Protein AF-A0A813S242-F1 (afdb_monomer)

Solvent-accessible surface area (backbone atoms only — not comparable to full-atom values): 14675 Å² total; per-residue (Å²): 127,84,85,83,74,56,63,38,59,46,86,52,100,40,60,63,57,11,43,35,70,11,44,51,53,29,53,48,30,49,72,45,47,56,56,47,32,77,78,38,64,66,59,71,77,50,101,61,80,77,61,70,43,46,73,61,93,70,70,65,96,48,34,42,47,62,38,54,75,50,47,35,53,74,43,84,43,76,47,70,39,63,68,49,42,52,64,65,22,48,60,78,50,73,49,65,64,78,81,72,83,72,46,69,68,54,55,50,48,50,52,50,51,48,52,51,50,49,53,52,48,49,53,51,43,60,64,44,44,76,67,43,76,80,63,77,90,85,85,91,81,90,85,78,84,72,60,61,68,67,47,58,79,72,69,60,82,89,36,70,47,57,47,47,70,46,92,67,57,51,33,63,67,28,48,45,79,56,64,40,60,38,67,66,74,75,38,66,68,43,34,69,70,50,28,46,52,52,57,58,73,78,80,70,81,84,68,87,76,79,87,52,86,61,66,72,51,42,26,48,39,37,49,49,50,29,50,51,41,53,51,22,52,50,50,51,50,54,49,49,55,50,51,31,70,77,37,87

Sequence (248 aa):
MPNVTVDGFFSACTPLDGLLVSTLDCLYSKTCLKNFADYFPDLNQTNSTWSDGLSASFQKRIAVKDLLSELFVEEWLPKINYSQYFTSCAPKRCTFTEINHMNLLYTAALLLALYGGLTILLRLITSFSVSVFFKVKHHSTNNNLNRAYKQLQKSYTDSLECSCSNIAIPFQKFVTWSPRLHQLCSSDFITENWISLLSLTQLTVLYGLRITEWDGFKGTHFRFLSTLCQLANKTVTDAIQRFVKYNC

Foldseek 3Di:
DPPDDQQQFADDPALVVRQQQGQPLLLQDLVSVVVVCVVQVLVVVDPDPSSVGDHCPPPDSDGVNRCLVVLQFPDKDKAFAVVLVCVQQVFPDKDFPPPPPPDVVVVVVVVVVVVVVVVVVVVVCVVCVVVPVVDDDDDDDDDDPVVVVVCVVVPGPPGIDTRGPDPFDQLLRTIDIDTDGHVLQVGPLLDPVNLVSQVPPPDPVPPDDDDDPCNSNTSVSSPVVNVSNVVSVVVVVVVRVVNSGPGD

Organism: NCBI:txid433720

Secondary structure (DSSP, 8-state):
----PPTT----SSHHHHHHH---GGGG-HHHHHHHHHH-GGGGGS--GGGG-S-GGG-----HHHHHHTTTEEE--EEE-HHHHHHHH-EEEEEE-------HHHHHHHHHHHHHHHHHHHHHHHHHHHHHTTS---------THHHHHHHHHH-SSSEEEEES-S---GGGTEEE--EE-GGGGSGGGSHHHHHHHH----GGGS-----GGGGTTTHHHHHHHHHHHHHHHHHHHHHHHHHHH--

Mean predicted aligned error: 16.33 Å

Structure (mmCIF, N/CA/C/O backbone):
data_AF-A0A813S242-F1
#
_entry.id   AF-A0A813S242-F1
#
loop_
_atom_site.group_PDB
_atom_site.id
_atom_site.type_symbol
_atom_site.label_atom_id
_atom_site.label_alt_id
_atom_site.label_comp_id
_atom_site.label_asym_id
_atom_site.label_entity_id
_atom_site.label_seq_id
_atom_site.pdbx_PDB_ins_code
_atom_site.Cartn_x
_atom_site.Cartn_y
_atom_site.Cartn_z
_atom_site.occupancy
_atom_site.B_iso_or_equiv
_atom_site.auth_seq_id
_atom_site.auth_comp_id
_atom_site.auth_asym_id
_atom_site.auth_atom_id
_atom_site.pdbx_PDB_model_num
ATOM 1 N N . MET A 1 1 ? 22.321 -10.797 -33.247 1.00 34.16 1 MET A N 1
ATOM 2 C CA . MET A 1 1 ? 22.629 -9.958 -32.068 1.00 34.16 1 MET A CA 1
ATOM 3 C C . MET A 1 1 ? 22.154 -10.738 -30.858 1.00 34.16 1 MET A C 1
ATOM 5 O O . MET A 1 1 ? 21.101 -11.354 -30.995 1.00 34.16 1 MET A O 1
ATOM 9 N N . PRO A 1 2 ? 22.938 -10.841 -29.771 1.00 37.47 2 PRO A N 1
ATOM 10 C CA . PRO A 1 2 ? 22.526 -11.636 -28.620 1.00 37.47 2 PRO A CA 1
ATOM 11 C C . PRO A 1 2 ? 21.184 -11.100 -28.122 1.00 37.47 2 PRO A C 1
ATOM 13 O O . PRO A 1 2 ? 20.973 -9.890 -28.109 1.00 37.47 2 PRO A O 1
ATOM 16 N N . ASN A 1 3 ? 20.263 -12.009 -27.813 1.00 46.00 3 ASN A N 1
ATOM 17 C CA . ASN A 1 3 ? 18.977 -11.667 -27.230 1.00 46.00 3 ASN A CA 1
ATOM 18 C C . ASN A 1 3 ? 19.262 -11.110 -25.834 1.00 46.00 3 ASN A C 1
ATOM 20 O O . ASN A 1 3 ? 19.625 -11.856 -24.927 1.00 46.00 3 ASN A O 1
ATOM 24 N N . VAL A 1 4 ? 19.245 -9.790 -25.709 1.00 56.56 4 VAL A N 1
ATOM 25 C CA . VAL A 1 4 ? 19.568 -9.110 -24.464 1.00 56.56 4 VAL A CA 1
ATOM 26 C C . VAL A 1 4 ? 18.340 -9.187 -23.566 1.00 56.56 4 VAL A C 1
ATOM 28 O O . VAL A 1 4 ? 17.351 -8.493 -23.787 1.00 56.56 4 VAL A O 1
ATOM 31 N N . THR A 1 5 ? 18.396 -10.056 -22.562 1.00 65.56 5 THR A N 1
ATOM 32 C CA . THR A 1 5 ? 17.337 -10.220 -21.565 1.00 65.56 5 THR A CA 1
ATOM 33 C C . THR A 1 5 ? 17.752 -9.532 -20.271 1.00 65.56 5 THR A C 1
ATOM 35 O O . THR A 1 5 ? 18.782 -9.874 -19.692 1.00 65.56 5 THR A O 1
ATOM 38 N N . VAL A 1 6 ? 16.954 -8.570 -19.807 1.00 76.56 6 VAL A N 1
ATOM 39 C CA . VAL A 1 6 ? 17.085 -8.024 -18.451 1.00 76.56 6 VAL A CA 1
ATOM 40 C C . VAL A 1 6 ? 16.270 -8.904 -17.519 1.00 76.56 6 VAL A C 1
ATOM 42 O O . VAL A 1 6 ? 15.073 -9.088 -17.738 1.00 76.56 6 VAL A O 1
ATOM 45 N N . ASP A 1 7 ? 16.908 -9.440 -16.482 1.00 77.69 7 ASP A N 1
ATOM 46 C CA . ASP A 1 7 ? 16.250 -10.350 -15.548 1.00 77.69 7 ASP A CA 1
ATOM 47 C C . ASP A 1 7 ? 14.970 -9.739 -14.960 1.00 77.69 7 ASP A C 1
ATOM 49 O O . ASP A 1 7 ? 14.950 -8.629 -14.420 1.00 77.69 7 ASP A O 1
ATOM 53 N N . GLY A 1 8 ? 13.882 -10.495 -15.076 1.00 80.56 8 GLY A N 1
ATOM 54 C CA . GLY A 1 8 ? 12.565 -10.109 -14.583 1.00 80.56 8 GLY A CA 1
ATOM 55 C C . GLY A 1 8 ? 11.783 -9.142 -15.475 1.00 80.56 8 GLY A C 1
ATOM 56 O O . GLY A 1 8 ? 10.667 -8.778 -15.109 1.00 80.56 8 GLY A O 1
ATOM 57 N N . PHE A 1 9 ? 12.305 -8.757 -16.641 1.00 84.44 9 PHE A N 1
ATOM 58 C CA . PHE A 1 9 ? 11.566 -8.012 -17.663 1.00 84.44 9 PHE A CA 1
ATOM 59 C C . PHE A 1 9 ? 11.266 -8.910 -18.862 1.00 84.44 9 PHE A C 1
ATOM 61 O O . PHE A 1 9 ? 12.155 -9.552 -19.419 1.00 84.44 9 PHE A O 1
ATOM 68 N N . PHE A 1 10 ? 10.005 -8.932 -19.278 1.00 84.38 10 PHE A N 1
ATOM 69 C CA . PHE A 1 10 ? 9.522 -9.780 -20.361 1.00 84.38 10 PHE A CA 1
ATOM 70 C C . PHE A 1 10 ? 8.777 -8.932 -21.392 1.00 84.38 10 PHE A C 1
ATOM 72 O O . PHE A 1 10 ? 7.992 -8.052 -21.040 1.00 84.38 10 PHE A O 1
ATOM 79 N N . SER A 1 11 ? 9.014 -9.206 -22.673 1.00 76.44 11 SER A N 1
ATOM 80 C CA . SER A 1 11 ? 8.262 -8.619 -23.780 1.00 76.44 11 SER A CA 1
ATOM 81 C C . SER A 1 11 ? 7.092 -9.523 -24.174 1.00 76.44 11 SER A C 1
ATOM 83 O O . SER A 1 11 ? 7.167 -10.749 -24.088 1.00 76.44 11 SER A O 1
ATOM 85 N N . ALA A 1 12 ? 5.996 -8.911 -24.612 1.00 80.50 12 ALA A N 1
ATOM 86 C CA . ALA A 1 12 ? 4.831 -9.605 -25.149 1.00 80.50 12 ALA A CA 1
ATOM 87 C C . ALA A 1 12 ? 4.248 -8.815 -26.329 1.00 80.50 12 ALA A C 1
ATOM 89 O O . ALA A 1 12 ? 4.771 -7.766 -26.706 1.00 80.50 12 ALA A O 1
ATOM 90 N N . CYS A 1 13 ? 3.148 -9.307 -26.906 1.00 81.69 13 CYS A N 1
ATOM 91 C CA . CYS A 1 13 ? 2.465 -8.645 -28.020 1.00 81.69 13 CYS A CA 1
ATOM 92 C C . CYS A 1 13 ? 1.964 -7.236 -27.666 1.00 81.69 13 CYS A C 1
ATOM 94 O O . CYS A 1 13 ? 1.883 -6.387 -28.551 1.00 81.69 13 CYS A O 1
ATOM 96 N N . THR A 1 14 ? 1.648 -6.977 -26.391 1.00 81.94 14 THR A N 1
ATOM 97 C CA . THR A 1 14 ? 1.324 -5.636 -25.894 1.00 81.94 14 THR A CA 1
ATOM 98 C C . THR A 1 14 ? 2.233 -5.245 -24.722 1.00 81.94 14 THR A C 1
ATOM 100 O O . THR A 1 14 ? 2.660 -6.120 -23.961 1.00 81.94 14 THR A O 1
ATOM 103 N N . PRO A 1 15 ? 2.512 -3.940 -24.521 1.00 76.88 15 PRO A N 1
ATOM 104 C CA . PRO A 1 15 ? 3.286 -3.479 -23.366 1.00 76.88 15 PRO A CA 1
ATOM 105 C C . PRO A 1 15 ? 2.621 -3.811 -22.024 1.00 76.88 15 PRO A C 1
ATOM 107 O O . PRO A 1 15 ? 3.299 -4.034 -21.025 1.00 76.88 15 PRO A O 1
ATOM 110 N N . LEU A 1 16 ? 1.285 -3.858 -21.990 1.00 85.50 16 LEU A N 1
ATOM 111 C CA . LEU A 1 16 ? 0.552 -4.249 -20.791 1.00 85.50 16 LEU A CA 1
ATOM 112 C C . LEU A 1 16 ? 0.758 -5.735 -20.487 1.00 85.50 16 LEU A C 1
ATOM 114 O O . LEU A 1 16 ? 1.086 -6.072 -19.355 1.00 85.50 16 LEU A O 1
ATOM 118 N N . ASP A 1 17 ? 0.626 -6.613 -21.484 1.00 86.31 17 ASP A N 1
ATOM 119 C CA . ASP A 1 17 ? 0.839 -8.051 -21.289 1.00 86.31 17 ASP A CA 1
ATOM 120 C C . ASP A 1 17 ? 2.275 -8.336 -20.844 1.00 86.31 17 ASP A C 1
ATOM 122 O O . ASP A 1 17 ? 2.480 -9.095 -19.900 1.00 86.31 17 ASP A O 1
ATOM 126 N N . GLY A 1 18 ? 3.256 -7.667 -21.464 1.00 86.62 18 GLY A N 1
ATOM 127 C CA . GLY A 1 18 ? 4.672 -7.771 -21.106 1.00 86.62 18 GLY A CA 1
ATOM 128 C C . GLY A 1 18 ? 4.929 -7.317 -19.671 1.00 86.62 18 GLY A C 1
ATOM 129 O O . GLY A 1 18 ? 5.599 -8.011 -18.904 1.00 86.62 18 GLY A O 1
ATOM 130 N N . LEU A 1 19 ? 4.317 -6.201 -19.261 1.00 89.19 19 LEU A N 1
ATOM 131 C CA . LEU A 1 19 ? 4.379 -5.728 -17.881 1.00 89.19 19 LEU A CA 1
ATOM 132 C C . LEU A 1 19 ? 3.766 -6.740 -16.908 1.00 89.19 19 LEU A C 1
ATOM 134 O O . LEU A 1 19 ? 4.391 -7.054 -15.902 1.00 89.19 19 LEU A O 1
ATOM 138 N N . LEU A 1 20 ? 2.572 -7.263 -17.194 1.00 90.75 20 LEU A N 1
ATOM 139 C CA . LEU A 1 20 ? 1.839 -8.153 -16.288 1.00 90.75 20 LEU A CA 1
ATOM 140 C C . LEU A 1 20 ? 2.566 -9.479 -16.037 1.00 90.75 20 LEU A C 1
ATOM 142 O O . LEU A 1 20 ? 2.509 -9.998 -14.918 1.00 90.75 20 LEU A O 1
ATOM 146 N N . VAL A 1 21 ? 3.261 -10.021 -17.043 1.00 90.06 21 VAL A N 1
ATOM 147 C CA . VAL A 1 21 ? 4.087 -11.228 -16.874 1.00 90.06 21 VAL A CA 1
ATOM 148 C C . VAL A 1 21 ? 5.461 -10.939 -16.260 1.00 90.06 21 VAL A C 1
ATOM 150 O O . VAL A 1 21 ? 6.134 -11.874 -15.829 1.00 90.06 21 VAL A O 1
ATOM 153 N N . SER A 1 22 ? 5.873 -9.670 -16.189 1.00 89.88 22 SER A N 1
ATOM 154 C CA . SER A 1 22 ? 7.164 -9.279 -15.627 1.00 89.88 22 SER A CA 1
ATOM 155 C C . SER A 1 22 ? 7.200 -9.375 -14.107 1.00 89.88 22 SER A C 1
ATOM 157 O O . SER A 1 22 ? 6.214 -9.094 -13.433 1.00 89.88 22 SER A O 1
ATOM 159 N N . THR A 1 23 ? 8.351 -9.763 -13.559 1.00 89.06 23 THR A N 1
ATOM 160 C CA . THR A 1 23 ? 8.618 -9.806 -12.108 1.00 89.06 23 THR A CA 1
ATOM 161 C C . THR A 1 23 ? 9.381 -8.576 -11.620 1.00 89.06 23 THR A C 1
ATOM 163 O O . THR A 1 23 ? 9.373 -8.277 -10.432 1.00 89.06 23 THR A O 1
ATOM 166 N N . LEU A 1 24 ? 10.017 -7.835 -12.536 1.00 88.62 24 LEU A N 1
ATOM 167 C CA . LEU A 1 24 ? 10.807 -6.628 -12.277 1.00 88.62 24 LEU A CA 1
ATOM 168 C C . LEU A 1 24 ? 11.966 -6.845 -11.284 1.00 88.62 24 LEU A C 1
ATOM 170 O O . LEU A 1 24 ? 12.411 -5.904 -10.627 1.00 88.62 24 LEU A O 1
ATOM 174 N N . ASP A 1 25 ? 12.488 -8.075 -11.205 1.00 86.25 25 ASP A N 1
ATOM 175 C CA . ASP A 1 25 ? 13.540 -8.478 -10.259 1.00 86.25 25 ASP A CA 1
ATOM 176 C C . ASP A 1 25 ? 14.789 -7.581 -10.326 1.00 86.25 25 ASP A C 1
ATOM 178 O O . ASP A 1 25 ? 15.408 -7.292 -9.298 1.00 86.25 25 ASP A O 1
ATOM 182 N N . CYS A 1 26 ? 15.142 -7.086 -11.518 1.00 84.31 26 CYS A N 1
ATOM 183 C CA . CYS A 1 26 ? 16.267 -6.170 -11.701 1.00 84.31 26 CYS A CA 1
ATOM 184 C C . CYS A 1 26 ? 16.167 -4.910 -10.827 1.00 84.31 26 CYS A C 1
ATOM 186 O O . CYS A 1 26 ? 17.192 -4.438 -10.348 1.00 84.31 26 CYS A O 1
ATOM 188 N N . LEU A 1 27 ? 14.956 -4.392 -10.567 1.00 86.19 27 LEU A N 1
ATOM 189 C CA . LEU A 1 27 ? 14.747 -3.165 -9.783 1.00 86.19 27 LEU A CA 1
ATOM 190 C C . LEU A 1 27 ? 15.192 -3.308 -8.319 1.00 86.19 27 LEU A C 1
ATOM 192 O O . LEU A 1 27 ? 15.417 -2.306 -7.646 1.00 86.19 27 LEU A O 1
ATOM 196 N N . TYR A 1 28 ? 15.360 -4.540 -7.836 1.00 85.81 28 TYR A N 1
ATOM 197 C CA . TYR A 1 28 ? 15.834 -4.874 -6.488 1.00 85.81 28 TYR A CA 1
ATOM 198 C C . TYR A 1 28 ? 17.340 -5.157 -6.433 1.00 85.81 28 TYR A C 1
ATOM 200 O O . TYR A 1 28 ? 17.903 -5.359 -5.358 1.00 85.81 28 TYR A O 1
ATOM 208 N N . SER A 1 29 ? 18.014 -5.206 -7.585 1.00 85.00 29 SER A N 1
ATOM 209 C CA . SER A 1 29 ? 19.422 -5.578 -7.695 1.00 85.00 29 SER A CA 1
ATOM 210 C C . SER A 1 29 ? 20.247 -4.403 -8.195 1.00 85.00 29 SER A C 1
ATOM 212 O O . SER A 1 29 ? 20.187 -4.041 -9.368 1.00 85.00 29 SER A O 1
ATOM 214 N N . LYS A 1 30 ? 21.109 -3.854 -7.329 1.00 80.25 30 LYS A N 1
ATOM 215 C CA . LYS A 1 30 ? 22.050 -2.786 -7.715 1.00 80.25 30 LYS A CA 1
ATOM 216 C C . LYS A 1 30 ? 22.946 -3.201 -8.885 1.00 80.25 30 LYS A C 1
ATOM 218 O O . LYS A 1 30 ? 23.259 -2.383 -9.741 1.00 80.25 30 LYS A O 1
ATOM 223 N N . THR A 1 31 ? 23.358 -4.469 -8.937 1.00 80.50 31 THR A N 1
ATOM 224 C CA . THR A 1 31 ? 24.177 -5.001 -10.037 1.00 80.50 31 THR A CA 1
ATOM 225 C C . THR A 1 31 ? 23.389 -5.031 -11.342 1.00 80.50 31 THR A C 1
ATOM 227 O O . THR A 1 31 ? 23.911 -4.628 -12.375 1.00 80.50 31 THR A O 1
ATOM 230 N N . CYS A 1 32 ? 22.121 -5.447 -11.294 1.00 82.81 32 CYS A N 1
ATOM 231 C CA . CYS A 1 32 ? 21.277 -5.451 -12.482 1.00 82.81 32 CYS A CA 1
ATOM 232 C C . CYS A 1 32 ? 20.936 -4.026 -12.944 1.00 82.81 32 CYS A C 1
ATOM 234 O O . CYS A 1 32 ? 21.041 -3.741 -14.130 1.00 82.81 32 CYS A O 1
ATOM 236 N N . LEU A 1 33 ? 20.627 -3.107 -12.020 1.00 79.00 33 LEU A N 1
ATOM 237 C CA . LEU A 1 33 ? 20.379 -1.693 -12.328 1.00 79.00 33 LEU A CA 1
ATOM 238 C C . LEU A 1 33 ? 21.590 -0.989 -12.950 1.00 79.00 33 LEU A C 1
ATOM 240 O O . LEU A 1 33 ? 21.413 -0.126 -13.802 1.00 79.00 33 LEU A O 1
ATOM 244 N N . LYS A 1 34 ? 22.818 -1.365 -12.575 1.00 76.81 34 LYS A N 1
ATOM 245 C CA . LYS A 1 34 ? 24.027 -0.868 -13.251 1.00 76.81 34 LYS A CA 1
ATOM 246 C C . LYS A 1 34 ? 24.074 -1.316 -14.709 1.00 76.81 34 LYS A C 1
ATOM 248 O O . LYS A 1 34 ? 24.260 -0.481 -15.583 1.00 76.81 34 LYS A O 1
ATOM 253 N N . ASN A 1 35 ? 23.807 -2.596 -14.964 1.00 73.25 35 ASN A N 1
ATOM 254 C CA . ASN A 1 35 ? 23.724 -3.127 -16.327 1.00 73.25 35 ASN A CA 1
ATOM 255 C C . ASN A 1 35 ? 22.512 -2.555 -17.088 1.00 73.25 35 ASN A C 1
ATOM 257 O O . ASN A 1 35 ? 22.513 -2.507 -18.310 1.00 73.25 35 ASN A O 1
ATOM 261 N N . PHE A 1 36 ? 21.477 -2.089 -16.381 1.00 72.75 36 PHE A N 1
ATOM 262 C CA . PHE A 1 36 ? 20.318 -1.423 -16.976 1.00 72.75 36 PHE A CA 1
ATOM 263 C C . PHE A 1 36 ? 20.719 -0.148 -17.730 1.00 72.75 36 PHE A C 1
ATOM 265 O O . PHE A 1 36 ? 20.170 0.135 -18.792 1.00 72.75 36 PHE A O 1
ATOM 272 N N . ALA A 1 37 ? 21.720 0.582 -17.228 1.00 65.00 37 ALA A N 1
ATOM 273 C CA . ALA A 1 37 ? 22.255 1.773 -17.883 1.00 65.00 37 ALA A CA 1
ATOM 274 C C . ALA A 1 37 ? 23.032 1.459 -19.176 1.00 65.00 37 ALA A C 1
ATOM 276 O O . ALA A 1 37 ? 23.068 2.296 -20.077 1.00 65.00 37 ALA A O 1
ATOM 277 N N . ASP A 1 38 ? 23.574 0.244 -19.327 1.00 68.06 38 ASP A N 1
ATOM 278 C CA . ASP A 1 38 ? 24.188 -0.199 -20.589 1.00 68.06 38 ASP A CA 1
ATOM 279 C C . ASP A 1 38 ? 23.143 -0.336 -21.709 1.00 68.06 38 ASP A C 1
ATOM 281 O O . ASP A 1 38 ? 23.462 -0.199 -22.891 1.00 68.06 38 ASP A O 1
ATOM 285 N N . TYR A 1 39 ? 21.877 -0.565 -21.346 1.00 67.69 39 TYR A N 1
ATOM 286 C CA . TYR A 1 39 ? 20.761 -0.649 -22.291 1.00 67.69 39 TYR A CA 1
ATOM 287 C C . TYR A 1 39 ? 20.055 0.695 -22.526 1.00 67.69 39 TYR A C 1
ATOM 289 O O . TYR A 1 39 ? 19.383 0.875 -23.545 1.00 67.69 39 TYR A O 1
ATOM 297 N N . PHE A 1 40 ? 20.226 1.644 -21.604 1.00 69.19 40 PHE A N 1
ATOM 298 C CA . PHE A 1 40 ? 19.677 2.997 -21.656 1.00 69.19 40 PHE A CA 1
ATOM 299 C C . PHE A 1 40 ? 20.791 4.018 -21.382 1.00 69.19 40 PHE A C 1
ATOM 301 O O . PHE A 1 40 ? 20.906 4.516 -20.260 1.00 69.19 40 PHE A O 1
ATOM 308 N N . PRO A 1 41 ? 21.617 4.349 -22.391 1.00 62.91 41 PRO A N 1
ATOM 309 C CA . PRO A 1 41 ? 22.801 5.191 -22.208 1.00 62.91 41 PRO A CA 1
ATOM 310 C C . PRO A 1 41 ? 22.470 6.602 -21.698 1.00 62.91 41 PRO A C 1
ATOM 312 O O . PRO A 1 41 ? 23.314 7.241 -21.073 1.00 62.91 41 PRO A O 1
ATOM 315 N N . ASP A 1 42 ? 21.235 7.070 -21.893 1.00 65.19 42 ASP A N 1
ATOM 316 C CA . ASP A 1 42 ? 20.747 8.352 -21.376 1.00 65.19 42 ASP A CA 1
ATOM 317 C C . ASP A 1 42 ? 20.673 8.392 -19.836 1.00 65.19 42 ASP A C 1
ATOM 319 O O . ASP A 1 42 ? 20.759 9.469 -19.248 1.00 65.19 42 ASP A O 1
ATOM 323 N N . LEU A 1 43 ? 20.624 7.232 -19.165 1.00 65.38 43 LEU A N 1
ATOM 324 C CA . LEU A 1 43 ? 20.703 7.128 -17.700 1.00 65.38 43 LEU A CA 1
ATOM 325 C C . LEU A 1 43 ? 22.112 7.413 -17.151 1.00 65.38 43 LEU A C 1
ATOM 327 O O . LEU A 1 43 ? 22.251 7.716 -15.968 1.00 65.38 43 LEU A O 1
ATOM 331 N N . ASN A 1 44 ? 23.155 7.343 -17.987 1.00 60.03 44 ASN A N 1
ATOM 332 C CA . ASN A 1 44 ? 24.537 7.626 -17.578 1.00 60.03 44 ASN A CA 1
ATOM 333 C C . ASN A 1 44 ? 24.855 9.129 -17.526 1.00 60.03 44 ASN A C 1
ATOM 335 O O . ASN A 1 44 ? 25.870 9.517 -16.952 1.00 60.03 44 ASN A O 1
ATOM 339 N N . GLN A 1 45 ? 24.017 9.982 -18.126 1.00 56.75 45 GLN A N 1
ATOM 340 C CA . GLN A 1 45 ? 24.234 11.436 -18.148 1.00 56.75 45 GLN A CA 1
ATOM 341 C C . GLN A 1 45 ? 23.757 12.136 -16.869 1.00 56.75 45 GLN A C 1
ATOM 343 O O . GLN A 1 45 ? 24.066 13.306 -16.639 1.00 56.75 45 GLN A O 1
ATOM 348 N N . THR A 1 46 ? 23.023 11.434 -16.012 1.00 54.34 46 THR A N 1
ATOM 349 C CA . THR A 1 46 ? 22.474 11.983 -14.778 1.00 54.34 46 THR A CA 1
ATOM 350 C C . THR A 1 46 ? 23.283 11.478 -13.585 1.00 54.34 46 THR A C 1
ATOM 352 O O . THR A 1 46 ? 23.356 10.281 -13.328 1.00 54.34 46 THR A O 1
ATOM 355 N N . ASN A 1 47 ? 23.895 12.399 -12.831 1.00 51.44 47 ASN A N 1
ATOM 356 C CA . ASN A 1 47 ? 24.584 12.135 -11.556 1.00 51.44 47 ASN A CA 1
ATOM 357 C C . ASN A 1 47 ? 23.579 11.776 -10.445 1.00 51.44 47 ASN A C 1
ATOM 359 O O . ASN A 1 47 ? 23.441 12.484 -9.449 1.00 51.44 47 ASN A O 1
ATOM 363 N N . SER A 1 48 ? 22.799 10.728 -10.654 1.00 54.56 48 SER A N 1
ATOM 364 C CA . SER A 1 48 ? 21.557 10.492 -9.937 1.00 54.56 48 SER A CA 1
ATOM 365 C C . SER A 1 48 ? 21.584 9.238 -9.075 1.00 54.56 48 SER A C 1
ATOM 367 O O . SER A 1 48 ? 21.971 8.152 -9.504 1.00 54.56 48 SER A O 1
ATOM 369 N N . THR A 1 49 ? 21.077 9.394 -7.859 1.00 55.94 49 THR A N 1
ATOM 370 C CA . THR A 1 49 ? 20.991 8.415 -6.767 1.00 55.94 49 THR A CA 1
ATOM 371 C C . THR A 1 49 ? 19.976 7.278 -6.966 1.00 55.94 49 THR A C 1
ATOM 373 O O . THR A 1 49 ? 19.848 6.433 -6.088 1.00 55.94 49 THR A O 1
ATOM 376 N N . TRP A 1 50 ? 19.293 7.169 -8.113 1.00 62.41 50 TRP A N 1
ATOM 377 C CA . TRP A 1 50 ? 18.274 6.122 -8.363 1.00 62.41 50 TRP A CA 1
ATOM 378 C C . TRP A 1 50 ? 18.849 4.691 -8.430 1.00 62.41 50 TRP A C 1
ATOM 380 O O . TRP A 1 50 ? 18.114 3.707 -8.485 1.00 62.41 50 TRP A O 1
ATOM 390 N N . SER A 1 51 ? 20.180 4.569 -8.421 1.00 55.62 51 SER A N 1
ATOM 391 C CA . SER A 1 51 ? 20.924 3.305 -8.429 1.00 55.62 51 SER A CA 1
ATOM 392 C C . SER A 1 51 ? 20.894 2.546 -7.097 1.00 55.62 51 SER A C 1
ATOM 394 O O . SER A 1 51 ? 21.432 1.437 -7.014 1.00 55.62 51 SER A O 1
ATOM 396 N N . ASP A 1 52 ? 20.250 3.093 -6.062 1.00 67.75 52 ASP A N 1
ATOM 397 C CA . ASP A 1 52 ? 20.096 2.388 -4.790 1.00 67.75 52 ASP A CA 1
ATOM 398 C C . ASP A 1 52 ? 19.104 1.219 -4.845 1.00 67.75 52 ASP A C 1
ATOM 400 O O . ASP A 1 52 ? 19.160 0.349 -3.972 1.00 67.75 52 ASP A O 1
ATOM 404 N N . GLY A 1 53 ? 18.308 1.123 -5.916 1.00 70.94 53 GLY A N 1
ATOM 405 C CA . GLY A 1 53 ? 17.344 0.048 -6.117 1.00 70.94 53 GLY A CA 1
ATOM 406 C C . GLY A 1 53 ? 16.277 -0.010 -5.027 1.00 70.94 53 GLY A C 1
ATOM 407 O O . GLY A 1 53 ? 16.259 0.762 -4.071 1.00 70.94 53 GLY A O 1
ATOM 408 N N . LEU A 1 54 ? 15.334 -0.928 -5.191 1.00 79.88 54 LEU A N 1
ATOM 409 C CA . LEU A 1 54 ? 14.324 -1.208 -4.179 1.00 79.88 54 LEU A CA 1
ATOM 410 C C . LEU A 1 54 ? 14.930 -2.023 -3.032 1.00 79.88 54 LEU A C 1
ATOM 412 O O . LEU A 1 54 ? 15.878 -2.788 -3.221 1.00 79.88 54 LEU A O 1
ATOM 416 N N . SER A 1 55 ? 14.353 -1.902 -1.834 1.00 77.38 55 SER A N 1
ATOM 417 C CA . SER A 1 55 ? 14.804 -2.678 -0.681 1.00 77.38 55 SER A CA 1
ATOM 418 C C . SER A 1 55 ? 14.563 -4.170 -0.911 1.00 77.38 55 SER A C 1
ATOM 420 O O . SER A 1 55 ? 13.430 -4.608 -1.125 1.00 77.38 55 SER A O 1
ATOM 422 N N . ALA A 1 56 ? 15.612 -4.981 -0.772 1.00 66.12 56 ALA A N 1
ATOM 423 C CA . ALA A 1 56 ? 15.511 -6.437 -0.863 1.00 66.12 56 ALA A CA 1
ATOM 424 C C . ALA A 1 56 ? 14.696 -7.070 0.288 1.00 66.12 56 ALA A C 1
ATOM 426 O O . ALA A 1 56 ? 14.329 -8.240 0.210 1.00 66.12 56 ALA A O 1
ATOM 427 N N . SER A 1 57 ? 14.366 -6.314 1.348 1.00 62.16 57 SER A N 1
ATOM 428 C CA . SER A 1 57 ? 13.605 -6.822 2.504 1.00 62.16 57 SER A CA 1
ATOM 429 C C . SER A 1 57 ? 12.197 -7.326 2.154 1.00 62.16 57 SER A C 1
ATOM 431 O O . SER A 1 57 ? 11.621 -8.076 2.934 1.00 62.16 57 SER A O 1
ATOM 433 N N . PHE A 1 58 ? 11.664 -6.948 0.986 1.00 58.12 58 PHE A N 1
ATOM 434 C CA . PHE A 1 58 ? 10.373 -7.403 0.451 1.00 58.12 58 PHE A CA 1
ATOM 435 C C . PHE A 1 58 ? 10.512 -8.172 -0.873 1.00 58.12 58 PHE A C 1
ATOM 437 O O . PHE A 1 58 ? 9.563 -8.263 -1.648 1.00 58.12 58 PHE A O 1
ATOM 444 N N . GLN A 1 59 ? 11.689 -8.734 -1.162 1.00 59.03 59 GLN A N 1
ATOM 445 C CA . GLN A 1 59 ? 11.945 -9.459 -2.405 1.00 59.03 59 GLN A CA 1
ATOM 446 C C . GLN A 1 59 ? 11.321 -10.861 -2.378 1.00 59.03 59 GLN A C 1
ATOM 448 O O . GLN A 1 59 ? 12.000 -11.881 -2.261 1.00 59.03 59 GLN A O 1
ATOM 453 N N . LYS A 1 60 ? 9.999 -10.928 -2.508 1.00 64.69 60 LYS A N 1
ATOM 454 C CA . LYS A 1 60 ? 9.343 -12.134 -3.006 1.00 64.69 60 LYS A CA 1
ATOM 455 C C . LYS A 1 60 ? 9.288 -11.991 -4.526 1.00 64.69 60 LYS A C 1
ATOM 457 O O . LYS A 1 60 ? 8.812 -10.975 -5.019 1.00 64.69 60 LYS A O 1
ATOM 462 N N . ARG A 1 61 ? 9.789 -12.984 -5.270 1.00 72.94 61 ARG A N 1
ATOM 463 C CA . ARG A 1 61 ? 9.605 -13.029 -6.730 1.00 72.94 61 ARG A CA 1
ATOM 464 C C . ARG A 1 61 ? 8.105 -13.138 -7.002 1.00 72.94 61 ARG A C 1
ATOM 466 O O . ARG A 1 61 ? 7.519 -14.194 -6.766 1.00 72.94 61 ARG A O 1
ATOM 473 N N . ILE A 1 62 ? 7.488 -12.036 -7.406 1.00 82.50 62 ILE A N 1
ATOM 474 C CA . ILE A 1 62 ? 6.051 -11.901 -7.650 1.00 82.50 62 ILE A CA 1
ATOM 475 C C . ILE A 1 62 ? 5.907 -11.220 -9.010 1.00 82.50 62 ILE A C 1
ATOM 477 O O . ILE A 1 62 ? 6.627 -10.264 -9.293 1.00 82.50 62 ILE A O 1
ATOM 481 N N . ALA A 1 63 ? 5.010 -11.709 -9.865 1.00 90.75 63 ALA A N 1
ATOM 482 C CA . ALA A 1 63 ? 4.738 -11.041 -11.132 1.00 90.75 63 ALA A CA 1
ATOM 483 C C . ALA A 1 63 ? 3.858 -9.799 -10.908 1.00 90.75 63 ALA A C 1
ATOM 485 O O . ALA A 1 63 ? 3.029 -9.766 -9.998 1.00 90.75 63 ALA A O 1
ATOM 486 N N . VAL A 1 64 ? 3.972 -8.780 -11.761 1.00 91.31 64 VAL A N 1
ATOM 487 C CA . VAL A 1 64 ? 3.169 -7.549 -11.645 1.00 91.31 64 VAL A CA 1
ATOM 488 C C . VAL A 1 64 ? 1.670 -7.854 -11.682 1.00 91.31 64 VAL A C 1
ATOM 490 O O . VAL A 1 64 ? 0.909 -7.181 -10.995 1.00 91.31 64 VAL A O 1
ATOM 493 N N . LYS A 1 65 ? 1.230 -8.896 -12.401 1.00 93.06 65 LYS A N 1
ATOM 494 C CA . LYS A 1 65 ? -0.166 -9.367 -12.357 1.00 93.06 65 LYS A CA 1
ATOM 495 C C . LYS A 1 65 ? -0.637 -9.747 -10.946 1.00 93.06 65 LYS A C 1
ATOM 497 O O . LYS A 1 65 ? -1.778 -9.464 -10.602 1.00 93.06 65 LYS A O 1
ATOM 502 N N . ASP A 1 66 ? 0.233 -10.361 -10.146 1.00 92.12 66 ASP A N 1
ATOM 503 C CA . ASP A 1 66 ? -0.096 -10.850 -8.806 1.00 92.12 66 ASP A CA 1
ATOM 504 C C . ASP A 1 66 ? -0.073 -9.678 -7.805 1.00 92.12 66 ASP A C 1
ATOM 506 O O . ASP A 1 66 ? -0.876 -9.616 -6.877 1.00 92.12 66 ASP A O 1
ATOM 510 N N . LEU A 1 67 ? 0.801 -8.687 -8.032 1.00 91.94 67 LEU A N 1
ATOM 511 C CA . LEU A 1 67 ? 0.731 -7.406 -7.322 1.00 91.94 67 LEU A CA 1
ATOM 512 C C . LEU A 1 67 ? -0.563 -6.658 -7.666 1.00 91.94 67 LEU A C 1
ATOM 514 O O . LEU A 1 67 ? -1.224 -6.125 -6.780 1.00 91.94 67 LEU A O 1
ATOM 518 N N . LEU A 1 68 ? -0.952 -6.645 -8.942 1.00 94.06 68 LEU A N 1
ATOM 519 C CA . LEU A 1 68 ? -2.164 -5.979 -9.406 1.00 94.06 68 LEU A CA 1
ATOM 520 C C . LEU A 1 68 ? -3.435 -6.628 -8.840 1.00 94.06 68 LEU A C 1
ATOM 522 O O . LEU A 1 68 ? -4.362 -5.898 -8.490 1.00 94.06 68 LEU A O 1
ATOM 526 N N . SER A 1 69 ? -3.487 -7.960 -8.709 1.00 93.62 69 SER A N 1
ATOM 527 C CA . SER A 1 69 ? -4.644 -8.652 -8.118 1.00 93.62 69 SER A CA 1
ATOM 528 C C . SER A 1 69 ? -4.902 -8.263 -6.664 1.00 93.62 69 SER A C 1
ATOM 530 O O . SER A 1 69 ? -6.050 -8.271 -6.234 1.00 93.62 69 SER A O 1
ATOM 532 N N . GLU A 1 70 ? -3.859 -7.855 -5.940 1.00 93.38 70 GLU A N 1
ATOM 533 C CA . GLU A 1 70 ? -3.945 -7.354 -4.564 1.00 93.38 70 GLU A CA 1
ATOM 534 C C . GLU A 1 70 ? -3.941 -5.815 -4.499 1.00 93.38 70 GLU A C 1
ATOM 536 O O . GLU A 1 70 ? -3.712 -5.231 -3.441 1.00 93.38 70 GLU A O 1
ATOM 541 N N . LEU A 1 71 ? -4.161 -5.122 -5.629 1.00 95.00 71 LEU A N 1
ATOM 542 C CA . LEU A 1 71 ? -4.094 -3.655 -5.740 1.00 95.00 71 LEU A CA 1
ATOM 543 C C . LEU A 1 71 ? -2.793 -3.076 -5.155 1.00 95.00 71 LEU A C 1
ATOM 545 O O . LEU A 1 71 ? -2.781 -1.997 -4.564 1.00 95.00 71 LEU A O 1
ATOM 549 N N . PHE A 1 72 ? -1.689 -3.807 -5.301 1.00 94.00 72 PHE A N 1
ATOM 550 C CA . PHE A 1 72 ? -0.390 -3.483 -4.725 1.00 94.00 72 PHE A CA 1
ATOM 551 C C . PHE A 1 72 ? -0.427 -3.278 -3.200 1.00 94.00 72 PHE A C 1
ATOM 553 O O . PHE A 1 72 ? 0.472 -2.640 -2.666 1.00 94.00 72 PHE A O 1
ATOM 560 N N . VAL A 1 73 ? -1.430 -3.779 -2.474 1.00 94.19 73 VAL A N 1
ATOM 561 C CA . VAL A 1 73 ? -1.484 -3.690 -1.010 1.00 94.19 73 VAL A CA 1
ATOM 562 C C . VAL A 1 73 ? -0.664 -4.826 -0.408 1.00 94.19 73 VAL A C 1
ATOM 564 O O . VAL A 1 73 ? -0.932 -5.996 -0.650 1.00 94.19 73 VAL A O 1
ATOM 567 N N . GLU A 1 74 ? 0.328 -4.487 0.412 1.00 90.81 74 GLU A N 1
ATOM 568 C CA . GLU A 1 74 ? 1.115 -5.476 1.156 1.00 90.81 74 GLU A CA 1
ATOM 569 C C . GLU A 1 74 ? 0.534 -5.750 2.540 1.00 90.81 74 GLU A C 1
ATOM 571 O O . GLU A 1 74 ? 0.590 -6.873 3.037 1.00 90.81 74 GLU A O 1
ATOM 576 N N . GLU A 1 75 ? 0.034 -4.706 3.201 1.00 91.75 75 GLU A N 1
ATOM 577 C CA . GLU A 1 75 ? -0.421 -4.807 4.580 1.00 91.75 75 GLU A CA 1
ATOM 578 C C . GLU A 1 75 ? -1.540 -3.809 4.866 1.00 91.75 75 GLU A C 1
ATOM 580 O O . GLU A 1 75 ? -1.424 -2.609 4.606 1.00 91.75 75 GLU A O 1
ATOM 585 N N . TRP A 1 76 ? -2.625 -4.301 5.457 1.00 92.44 76 TRP A N 1
ATOM 586 C CA . TRP A 1 76 ? -3.714 -3.469 5.944 1.00 92.44 76 TRP A CA 1
ATOM 587 C C . TRP A 1 76 ? -3.460 -3.106 7.408 1.00 92.44 76 TRP A C 1
ATOM 589 O O . TRP A 1 76 ? -3.496 -3.971 8.277 1.00 92.44 76 TRP A O 1
ATOM 599 N N . LEU A 1 77 ? -3.217 -1.823 7.692 1.00 92.31 77 LEU A N 1
ATOM 600 C CA . LEU A 1 77 ? -2.902 -1.342 9.042 1.00 92.31 77 LEU A CA 1
ATOM 601 C C . LEU A 1 77 ? -4.072 -0.517 9.610 1.00 92.31 77 LEU A C 1
ATOM 603 O O . LEU A 1 77 ? -4.132 0.698 9.370 1.00 92.31 77 LEU A O 1
ATOM 607 N N . PRO A 1 78 ? -5.019 -1.136 10.345 1.00 91.44 78 PRO A N 1
ATOM 608 C CA . PRO A 1 78 ? -6.067 -0.406 11.042 1.00 91.44 78 PRO A CA 1
ATOM 609 C C . PRO A 1 78 ? -5.494 0.281 12.286 1.00 91.44 78 PRO A C 1
ATOM 611 O O . PRO A 1 78 ? -4.892 -0.340 13.161 1.00 91.44 78 PRO A O 1
ATOM 614 N N . LYS A 1 79 ? -5.712 1.586 12.390 1.00 92.00 79 LYS A N 1
ATOM 615 C CA . LYS A 1 79 ? -5.399 2.403 13.561 1.00 92.00 79 LYS A CA 1
ATOM 616 C C . LYS A 1 79 ? -6.696 2.681 14.306 1.00 92.00 79 LYS A C 1
ATOM 618 O O . LYS A 1 79 ? -7.531 3.466 13.848 1.00 92.00 79 LYS A O 1
ATOM 623 N N . ILE A 1 80 ? -6.852 2.009 15.443 1.00 88.88 80 ILE A N 1
ATOM 624 C CA . ILE A 1 80 ? -8.028 2.109 16.308 1.00 88.88 80 ILE A CA 1
ATOM 625 C C . ILE A 1 80 ? -7.781 3.168 17.385 1.00 88.88 80 ILE A C 1
ATOM 627 O O . ILE A 1 80 ? -6.831 3.078 18.163 1.00 88.88 80 ILE A O 1
ATOM 631 N N . ASN A 1 81 ? -8.666 4.156 17.468 1.00 91.12 81 ASN A N 1
ATOM 632 C CA . ASN A 1 81 ? -8.718 5.114 18.559 1.00 91.12 81 ASN A CA 1
ATOM 633 C C . ASN A 1 81 ? -9.652 4.595 19.659 1.00 91.12 81 ASN A C 1
ATOM 635 O O . ASN A 1 81 ? -10.848 4.896 19.687 1.00 91.12 81 ASN A O 1
ATOM 639 N N . TYR A 1 82 ? -9.085 3.829 20.592 1.00 85.88 82 TYR A N 1
ATOM 640 C CA . TYR A 1 82 ? -9.832 3.268 21.719 1.00 85.88 82 TYR A CA 1
ATOM 641 C C . TYR A 1 82 ? -10.524 4.341 22.569 1.00 85.88 82 TYR A C 1
ATOM 643 O O . TYR A 1 82 ? -11.636 4.123 23.040 1.00 85.88 82 TYR A O 1
ATOM 651 N N . SER A 1 83 ? -9.930 5.529 22.718 1.00 86.00 83 SER A N 1
ATOM 652 C CA . SER A 1 83 ? -10.561 6.626 23.461 1.00 86.00 83 SER A CA 1
ATOM 653 C C . SER A 1 83 ? -11.864 7.087 22.795 1.00 86.00 83 SER A C 1
ATOM 655 O O . SER A 1 83 ? -12.895 7.196 23.466 1.00 86.00 83 SER A O 1
ATOM 657 N N . GLN A 1 84 ? -11.862 7.281 21.471 1.00 86.00 84 GLN A N 1
ATOM 658 C CA . GLN A 1 84 ? -13.071 7.642 20.717 1.00 86.00 84 GLN A CA 1
ATOM 659 C C . GLN A 1 84 ? -14.106 6.514 20.690 1.00 86.00 84 GLN A C 1
ATOM 661 O O . GLN A 1 84 ? -15.307 6.789 20.785 1.00 86.00 84 GLN A O 1
ATOM 666 N N . TYR A 1 85 ? -13.651 5.262 20.609 1.00 87.06 85 TYR A N 1
ATOM 667 C CA . TYR A 1 85 ? -14.508 4.084 20.704 1.00 87.06 85 TYR A CA 1
ATOM 668 C C . TYR A 1 85 ? -15.255 4.048 22.044 1.00 87.06 85 TYR A C 1
ATOM 670 O O . TYR A 1 85 ? -16.485 4.069 22.061 1.00 87.06 85 TYR A O 1
ATOM 678 N N . PHE A 1 86 ? -14.540 4.094 23.173 1.00 84.44 86 PHE A N 1
ATOM 679 C CA . PHE A 1 86 ? -15.157 4.021 24.500 1.00 84.44 86 PHE A CA 1
ATOM 680 C C . PHE A 1 86 ? -16.032 5.239 24.817 1.00 84.44 86 PHE A C 1
ATOM 682 O O . PHE A 1 86 ? -17.104 5.085 25.403 1.00 84.44 86 PHE A O 1
ATOM 689 N N . THR A 1 87 ? -15.640 6.433 24.362 1.00 86.88 87 THR A N 1
ATOM 690 C CA . THR A 1 87 ? -16.469 7.642 24.505 1.00 86.88 87 THR A CA 1
ATOM 691 C C . THR A 1 87 ? -17.778 7.519 23.718 1.00 86.88 87 THR A C 1
ATOM 693 O O . THR A 1 87 ? -18.838 7.867 24.231 1.00 86.88 87 THR A O 1
ATOM 696 N N . SER A 1 88 ? -17.736 6.975 22.495 1.00 85.81 88 SER A N 1
ATOM 697 C CA . SER A 1 88 ? -18.938 6.762 21.670 1.00 85.81 88 SER A CA 1
ATOM 698 C C . SER A 1 88 ? -19.815 5.613 22.180 1.00 85.81 88 SER A C 1
ATOM 700 O O . SER A 1 88 ? -21.037 5.667 22.054 1.00 85.81 88 SER A O 1
ATOM 702 N N . CYS A 1 89 ? -19.195 4.586 22.758 1.00 85.19 89 CYS A N 1
ATOM 703 C CA . CYS A 1 89 ? -19.843 3.422 23.358 1.00 85.19 89 CYS A CA 1
ATOM 704 C C . CYS A 1 89 ? -20.651 3.784 24.611 1.00 85.19 89 CYS A C 1
ATOM 706 O O . CYS A 1 89 ? -21.713 3.195 24.831 1.00 85.19 89 CYS A O 1
ATOM 708 N N . ALA A 1 90 ? -20.175 4.754 25.407 1.00 85.25 90 ALA A N 1
ATOM 709 C CA . ALA A 1 90 ? -20.763 5.149 26.689 1.00 85.25 90 ALA A CA 1
ATOM 710 C C . ALA A 1 90 ? -21.099 3.913 27.556 1.00 85.25 90 ALA A C 1
ATOM 712 O O . ALA A 1 90 ? -22.277 3.580 27.743 1.00 85.25 90 ALA A O 1
ATOM 713 N N . PRO A 1 91 ? -20.079 3.160 28.008 1.00 80.88 91 PRO A N 1
ATOM 714 C CA . PRO A 1 91 ? -20.275 1.856 28.630 1.00 80.88 91 PRO A CA 1
ATOM 715 C C 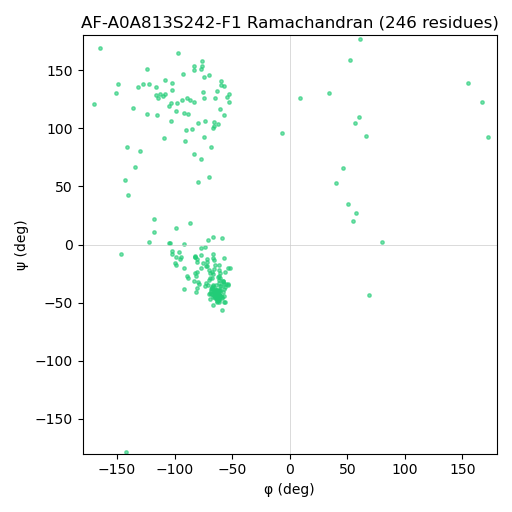. PRO A 1 91 ? -21.073 1.969 29.934 1.00 80.88 91 PRO A C 1
ATOM 717 O O . PR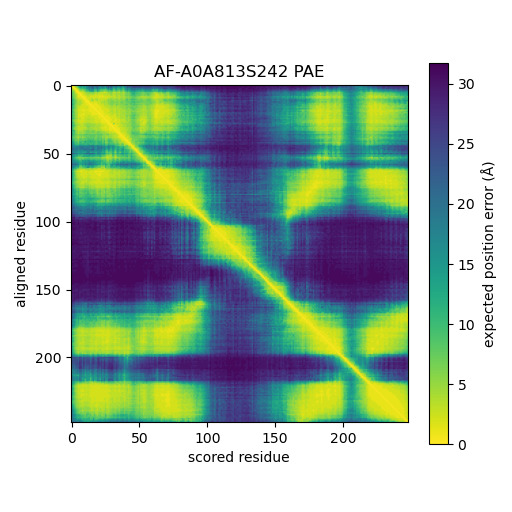O A 1 91 ? -20.770 2.795 30.791 1.00 80.88 91 PRO A O 1
ATOM 720 N N . LYS A 1 92 ? -22.093 1.120 30.099 1.00 77.62 92 LYS A N 1
ATOM 721 C CA . LYS A 1 92 ? -22.933 1.080 31.310 1.00 77.62 92 LYS A CA 1
ATOM 722 C C . LYS A 1 92 ? -22.279 0.291 32.435 1.00 77.62 92 LYS A C 1
ATOM 724 O O . LYS A 1 92 ? -22.393 0.657 33.601 1.00 77.62 92 LYS A O 1
ATOM 729 N N . ARG A 1 93 ? -21.657 -0.835 32.084 1.00 76.44 93 ARG A N 1
ATOM 730 C CA . ARG A 1 93 ? -20.954 -1.746 32.992 1.00 76.44 93 ARG A CA 1
ATOM 731 C C . ARG A 1 93 ? -19.819 -2.402 32.224 1.00 76.44 93 ARG A C 1
ATOM 733 O O . ARG A 1 93 ? -20.025 -2.797 31.079 1.00 76.44 93 ARG A O 1
ATOM 740 N N . CYS A 1 94 ? -18.661 -2.517 32.856 1.00 75.50 94 CYS A N 1
ATOM 741 C CA . CYS A 1 94 ? -17.541 -3.294 32.350 1.00 75.50 94 CYS A CA 1
ATOM 742 C C . CYS A 1 94 ? -17.303 -4.458 33.302 1.00 75.50 94 CYS A C 1
ATOM 744 O O . CYS A 1 94 ? -17.170 -4.263 34.510 1.00 75.50 94 CYS A O 1
ATOM 746 N N . THR A 1 95 ? -17.295 -5.659 32.755 1.00 74.25 95 THR A N 1
ATOM 747 C CA . THR A 1 95 ? -16.969 -6.896 33.444 1.00 74.25 95 THR A CA 1
ATOM 748 C C . THR A 1 95 ? -15.640 -7.375 32.910 1.00 74.25 95 THR A C 1
ATOM 750 O O . THR A 1 95 ? -15.454 -7.478 31.701 1.00 74.25 95 THR A O 1
ATOM 753 N N . PHE A 1 96 ? -14.712 -7.654 33.810 1.00 69.75 96 PHE A N 1
ATOM 754 C CA . PHE A 1 96 ? -13.501 -8.363 33.449 1.00 69.75 96 PHE A CA 1
ATOM 755 C C . PHE A 1 96 ? -13.649 -9.808 33.906 1.00 69.75 96 PHE A C 1
ATOM 757 O O . PHE A 1 96 ? -14.073 -10.073 35.034 1.00 69.75 96 PHE A O 1
ATOM 764 N N . THR A 1 97 ? -13.329 -10.749 33.029 1.00 60.19 97 THR A N 1
ATOM 765 C CA . THR A 1 97 ? -13.153 -12.137 33.437 1.00 60.19 97 THR A CA 1
ATOM 766 C C . THR A 1 97 ? -11.721 -12.295 33.924 1.00 60.19 97 THR A C 1
ATOM 768 O O . THR A 1 97 ? -10.775 -12.421 33.149 1.00 60.19 97 THR A O 1
ATOM 771 N N . GLU A 1 98 ? -11.533 -12.272 35.243 1.00 59.66 98 GLU A N 1
ATOM 772 C CA . GLU A 1 98 ? -10.308 -12.823 35.810 1.00 59.66 98 GLU A CA 1
ATOM 773 C C . GLU A 1 98 ? -10.330 -14.329 35.534 1.00 59.66 98 GLU A C 1
ATOM 775 O O . GLU A 1 98 ? -11.060 -15.088 36.177 1.00 59.66 98 GLU A O 1
ATOM 780 N N . ILE A 1 99 ? -9.571 -14.768 34.526 1.00 58.69 99 ILE A N 1
ATOM 781 C CA . ILE A 1 99 ? -9.330 -16.188 34.272 1.00 58.69 99 ILE A CA 1
ATOM 782 C C . ILE A 1 99 ? -8.469 -16.684 35.433 1.00 58.69 99 ILE A C 1
ATOM 784 O O . ILE A 1 99 ? -7.239 -16.691 35.383 1.00 58.69 99 ILE A O 1
ATOM 788 N N . ASN A 1 100 ? -9.121 -17.037 36.536 1.00 56.09 100 ASN A N 1
ATOM 789 C CA . ASN A 1 100 ? -8.441 -17.564 37.697 1.00 56.09 100 ASN A CA 1
ATOM 790 C C . ASN A 1 100 ? -8.019 -19.003 37.376 1.00 56.09 100 ASN A C 1
ATOM 792 O O . ASN A 1 100 ? -8.774 -19.952 37.563 1.00 56.09 100 ASN A O 1
ATOM 796 N N . HIS A 1 101 ? -6.793 -19.171 36.879 1.00 60.31 101 HIS A N 1
ATOM 797 C CA . HIS A 1 101 ? -6.166 -20.478 36.652 1.00 60.31 101 HIS A CA 1
ATOM 798 C C . HIS A 1 101 ? -5.883 -21.253 37.955 1.00 60.31 101 HIS A C 1
ATOM 800 O O . HIS A 1 101 ? -5.246 -22.308 37.927 1.00 60.31 101 HIS A O 1
ATOM 806 N N . MET A 1 102 ? -6.335 -20.767 39.113 1.00 59.34 102 MET A N 1
ATOM 807 C CA . MET A 1 102 ? -6.172 -21.456 40.386 1.00 59.34 102 MET A CA 1
ATOM 808 C C . MET A 1 102 ? -7.266 -22.508 40.558 1.00 59.34 102 MET A C 1
ATOM 810 O O . MET A 1 102 ? -8.238 -22.330 41.291 1.00 59.34 102 MET A O 1
ATOM 814 N N . ASN A 1 103 ? -7.079 -23.642 39.881 1.00 70.31 103 ASN A N 1
ATOM 815 C CA . ASN A 1 103 ? -7.828 -24.861 40.156 1.00 70.31 103 ASN A CA 1
ATOM 816 C C . ASN A 1 103 ? -7.721 -25.174 41.656 1.00 70.31 103 ASN A C 1
ATOM 818 O O . ASN A 1 103 ? -6.620 -25.349 42.174 1.00 70.31 103 ASN A O 1
ATOM 822 N N . LEU A 1 104 ? -8.851 -25.288 42.355 1.00 77.69 104 LEU A N 1
ATOM 823 C CA . LEU A 1 104 ? -8.891 -25.601 43.790 1.00 77.69 104 LEU A CA 1
ATOM 824 C C . LEU A 1 104 ? -8.100 -26.882 44.123 1.00 77.69 104 LEU A C 1
ATOM 826 O O . LEU A 1 104 ? -7.412 -26.948 45.140 1.00 77.69 104 LEU A O 1
ATOM 830 N N . LEU A 1 105 ? -8.112 -27.852 43.202 1.00 78.62 105 LEU A N 1
ATOM 831 C CA . LEU A 1 105 ? -7.289 -29.065 43.246 1.00 78.62 105 LEU A CA 1
ATOM 832 C C . LEU A 1 105 ? -5.783 -28.779 43.160 1.00 78.62 105 LEU A C 1
ATOM 834 O O . LEU A 1 105 ? -5.008 -29.412 43.868 1.00 78.62 105 LEU A O 1
ATOM 838 N N . TYR A 1 106 ? -5.362 -27.819 42.333 1.00 83.75 106 TYR A N 1
ATOM 839 C CA . TYR A 1 106 ? -3.961 -27.414 42.211 1.00 83.75 106 TYR A CA 1
ATOM 840 C C . TYR A 1 106 ? -3.483 -26.685 43.469 1.00 83.75 106 TYR A C 1
ATOM 842 O O . TYR A 1 106 ? -2.413 -26.996 43.979 1.00 83.75 106 TYR A O 1
ATOM 850 N N . THR A 1 107 ? -4.296 -25.785 44.030 1.00 84.12 107 THR A N 1
ATOM 851 C CA . THR A 1 107 ? -3.988 -25.109 45.301 1.00 84.12 107 THR A CA 1
ATOM 852 C C . THR A 1 107 ? -3.891 -26.111 46.454 1.00 84.12 107 THR A C 1
ATOM 854 O O . THR A 1 107 ? -2.954 -26.048 47.246 1.00 84.12 107 THR A O 1
ATOM 857 N N . ALA A 1 108 ? -4.805 -27.084 46.523 1.00 88.50 108 ALA A N 1
ATOM 858 C CA . ALA A 1 108 ? -4.746 -28.158 47.512 1.00 88.50 108 ALA A CA 1
ATOM 859 C C . ALA A 1 108 ? -3.510 -29.054 47.317 1.00 88.50 108 ALA A C 1
ATOM 861 O O . ALA A 1 108 ? -2.808 -29.346 48.284 1.00 88.50 108 ALA A O 1
ATOM 862 N N . ALA A 1 109 ? -3.193 -29.438 46.076 1.00 88.00 109 ALA A N 1
ATOM 863 C CA . ALA A 1 109 ? -1.996 -30.213 45.752 1.00 88.00 109 ALA A CA 1
ATOM 864 C C . ALA A 1 109 ? -0.707 -29.456 46.104 1.00 88.00 109 ALA A C 1
ATOM 866 O O . ALA A 1 109 ? 0.220 -30.051 46.648 1.00 88.00 109 ALA A O 1
ATOM 867 N N . LEU A 1 110 ? -0.665 -28.142 45.863 1.00 88.19 110 LEU A N 1
ATOM 868 C CA . LEU A 1 110 ? 0.453 -27.280 46.232 1.00 88.19 110 LEU A CA 1
ATOM 869 C C . LEU A 1 110 ? 0.630 -27.225 47.754 1.00 88.19 110 LEU A C 1
ATOM 871 O O . LEU A 1 110 ? 1.752 -27.352 48.230 1.00 88.19 110 LEU A O 1
ATOM 875 N N . LEU A 1 111 ? -0.458 -27.085 48.520 1.00 91.75 111 LEU A N 1
ATOM 876 C CA . LEU A 1 111 ? -0.418 -27.088 49.987 1.00 91.75 111 LEU A CA 1
ATOM 877 C C . LEU A 1 111 ? 0.024 -28.445 50.549 1.00 91.75 111 LEU A C 1
ATOM 879 O O . LEU A 1 111 ? 0.831 -28.481 51.474 1.00 91.75 111 LEU A O 1
ATOM 883 N N . LEU A 1 112 ? -0.444 -29.554 49.969 1.00 91.25 112 LEU A N 1
ATOM 884 C CA . LEU A 1 112 ? -0.018 -30.906 50.345 1.00 91.25 112 LEU A CA 1
ATOM 885 C C . LEU A 1 112 ? 1.458 -31.151 50.010 1.00 91.25 112 LEU A C 1
ATOM 887 O O . LEU A 1 112 ? 2.187 -31.707 50.831 1.00 91.25 112 LEU A O 1
ATOM 891 N N . ALA A 1 113 ? 1.919 -30.696 48.842 1.00 88.69 113 ALA A N 1
ATOM 892 C CA . ALA A 1 113 ? 3.321 -30.772 48.441 1.00 88.69 113 ALA A CA 1
ATOM 893 C C . ALA A 1 113 ? 4.215 -29.900 49.336 1.00 88.69 113 ALA A C 1
ATOM 895 O O . ALA A 1 113 ? 5.289 -30.342 49.743 1.00 88.69 113 ALA A O 1
ATOM 896 N N . LEU A 1 114 ? 3.757 -28.698 49.702 1.00 90.12 114 LEU A N 1
ATOM 897 C CA . LEU A 1 114 ? 4.422 -27.822 50.666 1.00 90.12 114 LEU A CA 1
ATOM 898 C C . LEU A 1 114 ? 4.500 -28.471 52.041 1.00 90.12 114 LEU A C 1
ATOM 900 O O . LEU A 1 114 ? 5.573 -28.494 52.628 1.00 90.12 114 LEU A O 1
ATOM 904 N N . TYR A 1 115 ? 3.402 -29.029 52.544 1.00 93.75 115 TYR A N 1
ATOM 905 C CA . TYR A 1 115 ? 3.376 -29.681 53.849 1.00 93.75 115 TYR A CA 1
ATOM 906 C C . TYR A 1 115 ? 4.273 -30.926 53.873 1.00 93.75 115 TYR A C 1
ATOM 908 O O . TYR A 1 115 ? 5.068 -31.105 54.797 1.00 93.75 115 TYR A O 1
ATOM 916 N N . GLY A 1 116 ? 4.218 -31.757 52.828 1.00 87.94 116 GLY A N 1
ATOM 917 C CA . GLY A 1 116 ? 5.074 -32.934 52.679 1.00 87.94 116 GLY A CA 1
ATOM 918 C C . GLY A 1 116 ? 6.556 -32.572 52.570 1.00 87.94 116 GLY A C 1
ATOM 919 O O . GLY A 1 116 ? 7.379 -33.100 53.320 1.00 87.94 116 GLY A O 1
ATOM 920 N N . GLY A 1 117 ? 6.892 -31.614 51.705 1.00 90.25 117 GLY A N 1
ATOM 921 C CA . GLY A 1 117 ? 8.251 -31.099 51.550 1.00 90.25 117 GLY A CA 1
ATOM 922 C C . GLY A 1 117 ? 8.776 -30.456 52.830 1.00 90.25 117 GLY A C 1
ATOM 923 O O . GLY A 1 117 ? 9.891 -30.757 53.242 1.00 90.25 117 GLY A O 1
ATOM 924 N N . LEU A 1 118 ? 7.958 -29.647 53.509 1.00 89.94 118 LEU A N 1
ATOM 925 C CA . LEU A 1 118 ? 8.293 -29.010 54.782 1.00 89.94 118 LEU A CA 1
ATOM 926 C C . LEU A 1 118 ? 8.544 -30.044 55.879 1.00 89.94 118 LEU A C 1
ATOM 928 O O . LEU A 1 118 ? 9.480 -29.883 56.649 1.00 89.94 118 LEU A O 1
ATOM 932 N N . THR A 1 119 ? 7.762 -31.123 55.934 1.00 88.25 119 THR A N 1
ATOM 933 C CA . THR A 1 119 ? 7.942 -32.193 56.928 1.00 88.25 119 THR A CA 1
ATOM 934 C C . THR A 1 119 ? 9.239 -32.970 56.687 1.00 88.25 119 THR A C 1
ATOM 936 O O . THR A 1 119 ? 9.960 -33.289 57.633 1.00 88.25 119 THR A O 1
ATOM 939 N N . ILE A 1 120 ? 9.576 -33.240 55.421 1.00 88.06 120 ILE A N 1
ATOM 940 C CA . ILE A 1 120 ? 10.844 -33.880 55.038 1.00 88.06 120 ILE A CA 1
ATOM 941 C C . ILE A 1 120 ? 12.023 -32.945 55.337 1.00 88.06 120 ILE A C 1
ATOM 943 O O . ILE A 1 120 ? 12.997 -33.376 55.955 1.00 88.06 120 ILE A O 1
ATOM 947 N N . LEU A 1 121 ? 11.917 -31.660 54.977 1.00 85.56 121 LEU A N 1
ATOM 948 C CA . LEU A 1 121 ? 12.917 -30.642 55.302 1.00 85.56 121 LEU A CA 1
ATOM 949 C C . LEU A 1 121 ? 13.090 -30.493 56.809 1.00 85.56 121 LEU A C 1
ATOM 951 O O . LEU A 1 121 ? 14.219 -30.445 57.263 1.00 85.56 121 LEU A O 1
ATOM 955 N N . LEU A 1 122 ? 12.011 -30.458 57.593 1.00 83.81 122 LEU A N 1
ATOM 956 C CA . LEU A 1 122 ? 12.066 -30.387 59.052 1.00 83.81 122 LEU A CA 1
ATOM 957 C C . LEU A 1 122 ? 12.785 -31.598 59.636 1.00 83.81 122 LEU A C 1
ATOM 959 O O . LEU A 1 122 ? 13.591 -31.409 60.531 1.00 83.81 122 LEU A O 1
ATOM 963 N N . ARG A 1 123 ? 12.568 -32.813 59.114 1.00 83.44 123 ARG A N 1
ATOM 964 C CA . ARG A 1 123 ? 13.305 -34.012 59.555 1.00 83.44 123 ARG A CA 1
ATOM 965 C C . ARG A 1 123 ? 14.794 -33.935 59.221 1.00 83.44 123 ARG A C 1
ATOM 967 O O . ARG A 1 123 ? 15.634 -34.232 60.072 1.00 83.44 123 ARG A O 1
ATOM 974 N N . LEU A 1 124 ? 15.127 -33.492 58.009 1.00 81.12 124 LEU A N 1
ATOM 975 C CA . LEU A 1 124 ? 16.511 -33.275 57.585 1.00 81.12 124 LEU A CA 1
ATOM 976 C C . LEU A 1 124 ? 17.177 -32.173 58.409 1.00 81.12 124 LEU A C 1
ATOM 978 O O . LEU A 1 124 ? 18.292 -32.357 58.881 1.00 81.12 124 LEU A O 1
ATOM 982 N N . ILE A 1 125 ? 16.468 -31.071 58.653 1.00 80.44 125 ILE A N 1
ATOM 983 C CA . ILE A 1 125 ? 16.901 -29.976 59.512 1.00 80.44 125 ILE A CA 1
ATOM 984 C C . ILE A 1 125 ? 17.050 -30.484 60.935 1.00 80.44 125 ILE A C 1
ATOM 986 O O . ILE A 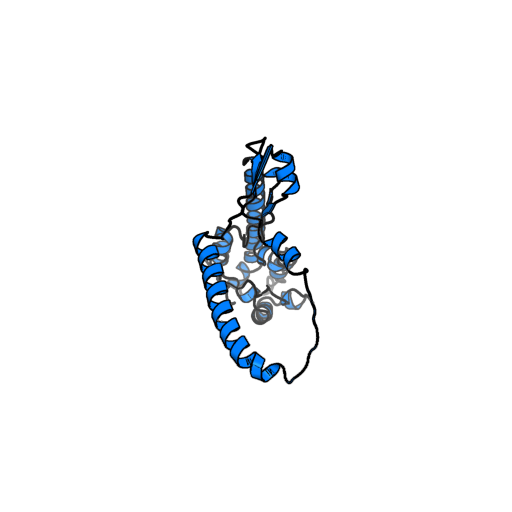1 125 ? 18.098 -30.257 61.487 1.00 80.44 125 ILE A O 1
ATOM 990 N N . THR A 1 126 ? 16.133 -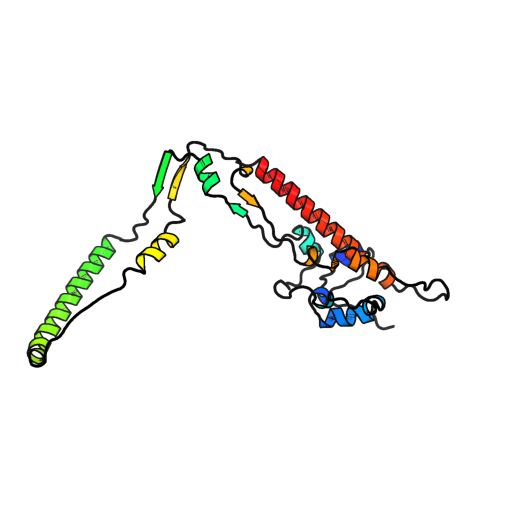31.244 61.532 1.00 74.25 126 THR A N 1
ATOM 991 C CA . THR A 1 126 ? 16.349 -31.777 62.890 1.00 74.25 126 THR A CA 1
ATOM 992 C C . THR A 1 126 ? 17.592 -32.662 62.973 1.00 74.25 126 THR A C 1
ATOM 994 O O . THR A 1 126 ? 18.325 -32.577 63.954 1.00 74.25 126 THR A O 1
ATOM 997 N N . SER A 1 127 ? 17.893 -33.436 61.924 1.00 70.56 127 SER A N 1
ATOM 998 C CA . SER A 1 127 ? 19.126 -34.228 61.846 1.00 70.56 127 SER A CA 1
ATOM 999 C C . SER A 1 127 ? 20.373 -33.359 61.648 1.00 70.56 127 SER A C 1
ATOM 1001 O O . SER A 1 127 ? 21.440 -33.675 62.163 1.00 70.56 127 SER A O 1
ATOM 1003 N N . PHE A 1 128 ? 20.250 -32.263 60.905 1.00 68.50 128 PHE A N 1
ATOM 1004 C CA . PHE A 1 128 ? 21.344 -31.370 60.535 1.00 68.50 128 PHE A CA 1
ATOM 1005 C C . PHE A 1 128 ? 21.572 -30.243 61.554 1.00 68.50 128 PHE A C 1
ATOM 1007 O O . PHE A 1 128 ? 22.689 -29.775 61.722 1.00 68.50 128 PHE A O 1
ATOM 1014 N N . SER A 1 129 ? 20.542 -29.837 62.294 1.00 64.06 129 SER A N 1
ATOM 1015 C CA . SER A 1 129 ? 20.545 -28.828 63.354 1.00 64.06 129 SER A CA 1
ATOM 1016 C C . SER A 1 129 ? 21.424 -29.286 64.500 1.00 64.06 129 SER A C 1
ATOM 1018 O O . SER A 1 129 ? 22.197 -28.482 65.009 1.00 64.06 129 SER A O 1
ATOM 1020 N N . VAL A 1 130 ? 21.402 -30.578 64.840 1.00 63.22 130 VAL A N 1
ATOM 1021 C CA . VAL A 1 130 ? 22.348 -31.152 65.807 1.00 63.22 130 VAL A CA 1
ATOM 1022 C C . VAL A 1 130 ? 23.803 -30.932 65.356 1.00 63.22 130 VAL A C 1
ATOM 1024 O O . VAL A 1 130 ? 24.664 -30.681 66.194 1.00 63.22 130 VAL A O 1
ATOM 1027 N N . SER A 1 131 ? 24.084 -30.921 64.046 1.00 54.94 131 SER A N 1
ATOM 1028 C CA . SER A 1 131 ? 25.422 -30.642 63.496 1.00 54.94 131 SER A CA 1
ATOM 1029 C C . SER A 1 131 ? 25.722 -29.154 63.243 1.00 54.94 131 SER A C 1
ATOM 1031 O O . SER A 1 131 ? 26.881 -28.753 63.315 1.00 54.94 131 SER A O 1
ATOM 1033 N N . VAL A 1 132 ? 24.719 -28.315 62.962 1.00 58.09 132 VAL A N 1
ATOM 1034 C CA . VAL A 1 132 ? 24.905 -26.905 62.554 1.00 58.09 132 VAL A CA 1
ATOM 1035 C C . VAL A 1 132 ? 24.700 -25.892 63.677 1.00 58.09 132 VAL A C 1
ATOM 1037 O O . VAL A 1 132 ? 25.233 -24.787 63.580 1.00 58.09 132 VAL A O 1
ATOM 1040 N N . PHE A 1 133 ? 24.086 -26.257 64.809 1.00 55.41 133 PHE A N 1
ATOM 1041 C CA . PHE A 1 133 ? 24.110 -25.406 66.012 1.00 55.41 133 PHE A CA 1
ATOM 1042 C C . PHE A 1 133 ? 25.540 -25.086 66.501 1.00 55.41 133 PHE A C 1
ATOM 1044 O O . PHE A 1 133 ? 25.720 -24.156 67.283 1.00 55.41 133 PHE A O 1
ATOM 1051 N N . PHE A 1 134 ? 26.566 -25.769 65.973 1.00 50.97 134 PHE A N 1
ATOM 1052 C CA . PHE A 1 134 ? 27.973 -25.424 66.174 1.00 50.97 134 PHE A CA 1
ATOM 1053 C C . PHE A 1 134 ? 28.549 -24.325 65.267 1.00 50.97 134 PHE A C 1
ATOM 1055 O O . PHE A 1 134 ? 29.654 -23.862 65.545 1.00 50.97 134 PHE A O 1
ATOM 1062 N N . LYS A 1 135 ? 27.872 -23.858 64.212 1.00 42.47 135 LYS A N 1
ATOM 1063 C CA . LYS A 1 135 ? 28.411 -22.794 63.344 1.00 42.47 135 LYS A CA 1
ATOM 1064 C C . LYS A 1 135 ? 27.342 -21.802 62.876 1.00 42.47 135 LYS A C 1
ATOM 1066 O O . LYS A 1 135 ? 26.827 -21.876 61.772 1.00 42.47 135 LYS A O 1
ATOM 1071 N N . VAL A 1 136 ? 27.105 -20.831 63.759 1.00 54.09 136 VAL A N 1
ATOM 1072 C CA . VAL A 1 136 ? 27.064 -19.379 63.482 1.00 54.09 136 VAL A CA 1
ATOM 1073 C C . VAL A 1 136 ? 26.088 -18.855 62.402 1.00 54.09 136 VAL A C 1
ATOM 1075 O O . VAL A 1 136 ? 26.338 -18.889 61.206 1.00 54.09 136 VAL A O 1
ATOM 1078 N N . LYS A 1 137 ? 25.003 -18.252 62.913 1.00 41.25 137 LYS A N 1
ATOM 1079 C CA . LYS A 1 137 ? 24.426 -16.901 62.674 1.00 41.25 137 LYS A CA 1
ATOM 1080 C C . LYS A 1 137 ? 25.001 -16.032 61.524 1.00 41.25 137 LYS A C 1
ATOM 1082 O O . LYS A 1 137 ? 26.160 -15.654 61.604 1.00 41.25 137 LYS A O 1
ATOM 1087 N N . HIS A 1 138 ? 24.149 -15.548 60.597 1.00 36.94 138 HIS A N 1
ATOM 1088 C CA . HIS A 1 138 ? 23.745 -14.120 60.420 1.00 36.94 138 HIS A CA 1
ATOM 1089 C C . HIS A 1 138 ? 23.004 -13.828 59.070 1.00 36.94 138 HIS A C 1
ATOM 1091 O O . HIS A 1 138 ? 23.549 -14.050 57.999 1.00 36.94 138 HIS A O 1
ATOM 1097 N N . HIS A 1 139 ? 21.776 -13.283 59.180 1.00 33.19 139 HIS A N 1
ATOM 1098 C CA . HIS A 1 139 ? 21.118 -12.145 58.472 1.00 33.19 139 HIS A CA 1
ATOM 1099 C C . HIS A 1 139 ? 20.854 -12.042 56.937 1.00 33.19 139 HIS A C 1
ATOM 1101 O O . HIS A 1 139 ? 21.732 -11.717 56.150 1.00 33.19 139 HIS A O 1
ATOM 1107 N N . SER A 1 140 ? 19.553 -12.145 56.592 1.00 36.41 140 SER A N 1
ATOM 1108 C CA . SER A 1 140 ? 18.612 -11.203 55.906 1.00 36.41 140 SER A CA 1
ATOM 1109 C C . SER A 1 140 ? 19.063 -10.221 54.790 1.00 36.41 140 SER A C 1
ATOM 1111 O O . SER A 1 140 ? 19.906 -9.361 55.035 1.00 36.41 140 SER A O 1
ATOM 1113 N N . THR A 1 141 ? 18.355 -10.167 53.635 1.00 37.94 141 THR A N 1
ATOM 1114 C CA . THR A 1 141 ? 17.149 -9.320 53.306 1.00 37.94 141 THR A CA 1
ATOM 1115 C C . THR A 1 141 ? 16.998 -9.065 51.777 1.00 37.94 141 THR A C 1
ATOM 1117 O O . THR A 1 141 ? 17.985 -8.704 51.155 1.00 37.94 141 THR A O 1
ATOM 1120 N N . ASN A 1 142 ? 15.753 -9.124 51.249 1.00 35.97 142 ASN A N 1
ATOM 1121 C CA . ASN A 1 142 ? 15.105 -8.294 50.185 1.00 35.97 142 ASN A CA 1
ATOM 1122 C C . ASN A 1 142 ? 15.764 -8.085 48.796 1.00 35.97 142 ASN A C 1
ATOM 1124 O O . ASN A 1 142 ? 16.963 -8.182 48.634 1.00 3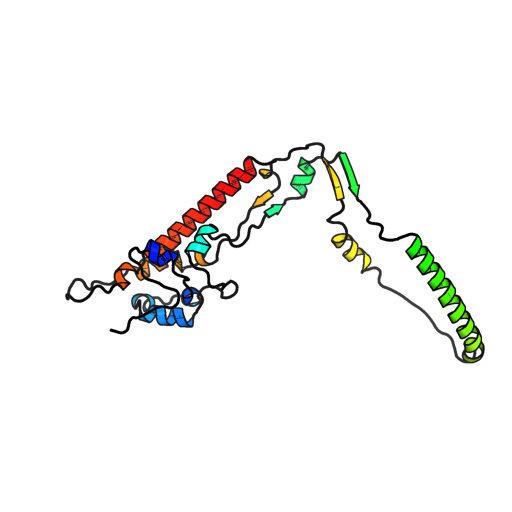5.97 142 ASN A O 1
ATOM 1128 N N . ASN A 1 143 ? 15.095 -7.722 47.696 1.00 45.81 143 ASN A N 1
ATOM 1129 C CA . ASN A 1 143 ? 13.760 -7.213 47.342 1.00 45.81 143 ASN A CA 1
ATOM 1130 C C . ASN A 1 143 ? 13.613 -7.387 45.809 1.00 45.81 143 ASN A C 1
ATOM 1132 O O . ASN A 1 143 ? 14.620 -7.598 45.137 1.00 45.81 143 ASN A O 1
ATOM 1136 N N . ASN A 1 144 ? 12.415 -7.221 45.228 1.00 55.78 144 ASN A N 1
ATOM 1137 C CA . ASN A 1 144 ? 12.178 -6.249 44.135 1.00 55.78 144 ASN A CA 1
ATOM 1138 C C . ASN A 1 144 ? 10.772 -6.406 43.523 1.00 55.78 144 ASN A C 1
ATOM 1140 O O . ASN A 1 144 ? 10.546 -7.120 42.545 1.00 55.78 144 ASN A O 1
ATOM 1144 N N . LEU A 1 145 ? 9.857 -5.618 44.093 1.00 53.25 145 LEU A N 1
ATOM 1145 C CA . LEU A 1 145 ? 8.450 -5.350 43.759 1.00 53.25 145 LEU A CA 1
ATOM 1146 C C . LEU A 1 145 ? 8.207 -4.775 42.338 1.00 53.25 145 LEU A C 1
ATOM 1148 O O . LEU A 1 145 ? 7.078 -4.471 41.974 1.00 53.25 145 LEU A O 1
ATOM 1152 N N . ASN A 1 146 ? 9.229 -4.668 41.484 1.00 57.25 146 ASN A N 1
ATOM 1153 C CA . ASN A 1 146 ? 9.124 -3.989 40.181 1.00 57.25 146 ASN A CA 1
ATOM 1154 C C . ASN A 1 146 ? 8.752 -4.906 39.002 1.00 57.25 146 ASN A C 1
ATOM 1156 O O . ASN A 1 146 ? 8.633 -4.439 37.869 1.00 57.25 146 ASN A O 1
ATOM 1160 N N . ARG A 1 147 ? 8.546 -6.208 39.245 1.00 54.56 147 ARG A N 1
ATOM 1161 C CA . ARG A 1 147 ? 8.065 -7.154 38.220 1.00 54.56 147 ARG A CA 1
ATOM 1162 C C . ARG A 1 147 ? 6.537 -7.134 38.070 1.00 54.56 147 ARG A C 1
ATOM 1164 O O . ARG A 1 147 ? 6.039 -7.274 36.957 1.00 54.56 147 ARG A O 1
ATOM 1171 N N . ALA A 1 148 ? 5.818 -6.859 39.160 1.00 53.47 148 ALA A N 1
ATOM 1172 C CA . ALA A 1 148 ? 4.355 -6.892 39.207 1.00 53.47 148 ALA A CA 1
ATOM 1173 C C . ALA A 1 148 ? 3.693 -5.793 38.352 1.00 53.47 148 ALA A C 1
ATOM 1175 O O . ALA A 1 148 ? 2.717 -6.053 37.654 1.00 53.47 148 ALA A O 1
ATOM 1176 N N . TYR A 1 149 ? 4.264 -4.584 38.321 1.00 49.66 149 TYR A N 1
ATOM 1177 C CA . TYR A 1 149 ? 3.680 -3.451 37.591 1.00 49.66 149 TYR A CA 1
ATOM 1178 C C . TYR A 1 149 ? 3.722 -3.626 36.060 1.00 49.66 149 TYR A C 1
ATOM 1180 O O . TYR A 1 149 ? 2.754 -3.315 35.372 1.00 49.66 149 TYR A O 1
ATOM 1188 N N . LYS A 1 150 ? 4.806 -4.204 35.515 1.00 57.22 150 LYS A N 1
ATOM 1189 C CA . LYS A 1 150 ? 4.939 -4.463 34.065 1.00 57.22 150 LYS A CA 1
ATOM 1190 C C . LYS A 1 150 ? 4.142 -5.681 33.583 1.00 57.22 150 LYS A C 1
ATOM 1192 O O . LYS A 1 150 ? 3.867 -5.783 32.391 1.00 57.22 150 LYS A O 1
ATOM 1197 N N . GLN A 1 151 ? 3.778 -6.596 34.483 1.00 57.03 151 GLN A N 1
ATOM 1198 C CA . GLN A 1 151 ? 2.953 -7.758 34.145 1.00 57.03 151 GLN A CA 1
ATOM 1199 C C . GLN A 1 151 ? 1.465 -7.402 34.031 1.00 57.03 151 GLN A C 1
ATOM 1201 O O . GLN A 1 151 ? 0.804 -7.922 33.142 1.00 57.03 151 GLN A O 1
ATOM 1206 N N . LEU A 1 152 ? 0.952 -6.457 34.826 1.00 57.84 152 LEU A N 1
ATOM 1207 C CA . LEU A 1 152 ? -0.470 -6.078 34.802 1.00 57.84 152 LEU A CA 1
ATOM 1208 C C . LEU A 1 152 ? -0.908 -5.417 33.482 1.00 57.84 152 LEU A C 1
ATOM 1210 O O . LEU A 1 152 ? -1.969 -5.744 32.961 1.00 57.84 152 LEU A O 1
ATOM 1214 N N . GLN A 1 153 ? -0.070 -4.561 32.887 1.00 54.88 153 GLN A N 1
ATOM 1215 C CA . GLN A 1 153 ? -0.400 -3.862 31.633 1.00 54.88 153 GLN A CA 1
ATOM 1216 C C . GLN A 1 153 ? -0.430 -4.789 30.405 1.00 54.88 153 GLN A C 1
ATOM 1218 O O . GLN A 1 153 ? -1.066 -4.472 29.404 1.00 54.88 153 GLN A O 1
ATOM 1223 N N . LYS A 1 154 ? 0.248 -5.940 30.483 1.00 53.56 154 LYS A N 1
ATOM 1224 C CA . LYS A 1 154 ? 0.334 -6.929 29.400 1.00 53.56 154 LYS A CA 1
ATOM 1225 C C . LYS A 1 154 ? -0.655 -8.094 29.569 1.00 53.56 154 LYS A C 1
ATOM 1227 O O . LYS A 1 154 ? -0.792 -8.886 28.648 1.00 53.56 154 LYS A O 1
ATOM 1232 N N . SER A 1 155 ? -1.302 -8.226 30.732 1.00 49.78 155 SER A N 1
ATOM 1233 C CA . SER A 1 155 ? -2.035 -9.447 31.108 1.00 49.78 155 SER A CA 1
ATOM 1234 C C . SER A 1 155 ? -3.558 -9.369 30.954 1.00 49.78 155 SER A C 1
ATOM 1236 O O . SER A 1 155 ? -4.210 -10.397 31.108 1.00 49.78 155 SER A O 1
ATOM 1238 N N . TYR A 1 156 ? -4.137 -8.198 30.663 1.00 57.34 156 TYR A N 1
ATOM 1239 C CA . TYR A 1 156 ? -5.599 -8.017 30.664 1.00 57.34 156 TYR A CA 1
ATOM 1240 C C . TYR A 1 156 ? -6.113 -7.138 29.516 1.00 57.34 156 TYR A C 1
ATOM 1242 O O . TYR A 1 156 ? -6.967 -6.277 29.710 1.00 57.34 156 TYR A O 1
ATOM 1250 N N . THR A 1 157 ? -5.587 -7.336 28.307 1.00 49.59 157 THR A N 1
ATOM 1251 C CA . THR A 1 157 ? -6.139 -6.708 27.093 1.00 49.59 157 THR A CA 1
ATOM 1252 C C . THR A 1 157 ? -7.341 -7.491 26.540 1.00 49.59 157 THR A C 1
ATOM 1254 O O . THR A 1 157 ? -8.218 -6.888 25.933 1.00 49.59 157 THR A O 1
ATOM 1257 N N . ASP A 1 158 ? -7.434 -8.795 26.839 1.00 48.50 158 ASP A N 1
ATOM 1258 C CA . ASP A 1 158 ? -8.359 -9.727 26.168 1.00 48.50 158 ASP A CA 1
ATOM 1259 C C . ASP A 1 158 ? -9.603 -10.137 26.989 1.00 48.50 158 ASP A C 1
ATOM 1261 O O . ASP A 1 158 ? -10.403 -10.938 26.518 1.00 48.50 158 ASP A O 1
ATOM 1265 N N . SER A 1 159 ? -9.792 -9.625 28.212 1.00 52.09 159 SER A N 1
ATOM 1266 C CA . SER A 1 159 ? -10.882 -10.056 29.121 1.00 52.09 159 SER A CA 1
ATOM 1267 C C . SER A 1 159 ? -11.831 -8.946 29.572 1.00 52.09 159 SER A C 1
ATOM 1269 O O . SER A 1 159 ? -12.730 -9.207 30.371 1.00 52.09 159 SER A O 1
ATOM 1271 N N . LEU A 1 160 ? -11.644 -7.710 29.097 1.00 62.53 160 LEU A N 1
ATOM 1272 C CA . LEU A 1 160 ? -12.477 -6.571 29.479 1.00 62.53 160 LEU A CA 1
ATOM 1273 C C . LEU A 1 160 ? -13.674 -6.440 28.528 1.00 62.53 160 LEU A C 1
ATOM 1275 O O . LEU A 1 160 ? -13.571 -5.846 27.456 1.00 62.53 160 LEU A O 1
ATOM 1279 N N . GLU A 1 161 ? -14.826 -6.951 28.945 1.00 66.44 161 GLU A N 1
ATOM 1280 C CA . GLU A 1 161 ? -16.085 -6.804 28.219 1.00 66.44 161 GLU A CA 1
ATOM 1281 C C . GLU A 1 161 ? -16.904 -5.657 28.811 1.00 66.44 161 GLU A C 1
ATOM 1283 O O . GLU A 1 161 ? -17.263 -5.660 29.987 1.00 66.44 161 GLU A O 1
ATOM 1288 N N . CYS A 1 162 ? -17.232 -4.658 27.996 1.00 69.06 162 CYS A N 1
ATOM 1289 C CA . CYS A 1 162 ? -18.088 -3.549 28.405 1.00 69.06 162 CYS A CA 1
ATOM 1290 C C . CYS A 1 162 ? -19.415 -3.585 27.649 1.00 69.06 162 CYS A C 1
ATOM 1292 O O . CYS A 1 162 ? -19.447 -3.609 26.422 1.00 69.06 162 CYS A O 1
ATOM 1294 N N . SER A 1 163 ? -20.527 -3.506 28.378 1.00 76.94 163 SER A N 1
ATOM 1295 C CA . SER A 1 163 ? -21.848 -3.300 27.785 1.00 76.94 163 SER A CA 1
ATOM 1296 C C . SER A 1 163 ? -21.982 -1.846 27.321 1.00 76.94 163 SER A C 1
ATOM 1298 O O . SER A 1 163 ? -22.119 -0.946 28.155 1.00 76.94 163 SER A O 1
ATOM 1300 N N . CYS A 1 164 ? -21.939 -1.600 26.009 1.00 79.00 164 CYS A N 1
ATOM 1301 C CA . CYS A 1 164 ? -22.154 -0.266 25.440 1.00 79.00 164 CYS A CA 1
ATOM 1302 C C . CYS A 1 164 ? -23.613 0.188 25.576 1.00 79.00 164 CYS A C 1
ATOM 1304 O O . CYS A 1 164 ? -24.545 -0.607 25.462 1.00 79.00 164 CYS A O 1
ATOM 1306 N N . SER A 1 165 ? -23.825 1.491 25.776 1.00 81.94 165 SER A N 1
ATOM 1307 C CA . SER A 1 165 ? -25.156 2.095 25.633 1.00 81.94 165 SER A CA 1
ATOM 1308 C C . SER A 1 165 ? -25.563 2.204 24.165 1.00 81.94 165 SER A C 1
ATOM 1310 O O . SER A 1 165 ? -26.733 2.009 23.845 1.00 81.94 165 SER A O 1
ATOM 1312 N N . ASN A 1 166 ? -24.595 2.482 23.287 1.00 79.38 166 ASN A N 1
ATOM 1313 C CA . ASN A 1 166 ? -24.783 2.511 21.840 1.00 79.38 166 ASN A CA 1
ATOM 1314 C C . ASN A 1 166 ? -24.314 1.188 21.229 1.00 79.38 166 ASN A C 1
ATOM 1316 O O . ASN A 1 166 ? -23.127 0.879 21.270 1.00 79.38 166 ASN A O 1
ATOM 1320 N N . ILE A 1 167 ? -25.246 0.424 20.656 1.00 75.50 167 ILE A N 1
ATOM 1321 C CA . ILE A 1 167 ? -24.980 -0.904 20.072 1.00 75.50 167 ILE A CA 1
ATOM 1322 C C . ILE A 1 167 ? -24.418 -0.857 18.643 1.00 75.50 167 ILE A C 1
ATOM 1324 O O . ILE A 1 167 ? -24.002 -1.884 18.124 1.00 75.50 167 ILE A O 1
ATOM 1328 N N . ALA A 1 168 ? -24.417 0.317 18.010 1.00 82.62 168 ALA A N 1
ATOM 1329 C CA . ALA A 1 168 ? -23.894 0.533 16.666 1.00 82.62 168 ALA A CA 1
ATOM 1330 C C . ALA A 1 168 ? -23.066 1.821 16.661 1.00 82.62 168 ALA A C 1
ATOM 1332 O O . ALA A 1 168 ? -23.593 2.902 16.949 1.00 82.62 168 ALA A O 1
ATOM 1333 N N . ILE A 1 169 ? -21.769 1.715 16.365 1.00 85.50 169 ILE A N 1
ATOM 1334 C CA . ILE A 1 169 ? -20.853 2.857 16.347 1.00 85.50 169 ILE A CA 1
ATOM 1335 C C . ILE A 1 169 ? -20.212 2.897 14.963 1.00 85.50 169 ILE A C 1
ATOM 1337 O O . ILE A 1 169 ? -19.396 2.040 14.658 1.00 85.50 169 ILE A O 1
ATOM 1341 N N . PRO A 1 170 ? -20.504 3.913 14.134 1.00 88.75 170 PRO A N 1
ATOM 1342 C CA . PRO A 1 170 ? -19.905 4.016 12.809 1.00 88.75 170 PRO A CA 1
ATOM 1343 C C . PRO A 1 170 ? -18.380 3.923 12.876 1.00 88.75 170 PRO A C 1
ATOM 1345 O O . PRO A 1 170 ? -17.753 4.673 13.633 1.00 88.75 170 PRO A O 1
ATOM 1348 N N . PHE A 1 171 ? -17.783 3.050 12.064 1.00 90.56 171 PHE A N 1
ATOM 1349 C CA . PHE A 1 171 ? -16.341 2.786 12.094 1.00 90.56 171 PHE A CA 1
ATOM 1350 C C . PHE A 1 171 ? -15.525 4.061 11.855 1.00 90.56 171 PHE A C 1
ATOM 1352 O O . PHE A 1 171 ? -14.487 4.248 12.487 1.00 90.56 171 PHE A O 1
ATOM 1359 N N . GLN A 1 172 ? -16.046 5.008 11.064 1.00 90.56 172 GLN A N 1
ATOM 1360 C CA . GLN A 1 172 ? -15.453 6.339 10.852 1.00 90.56 172 GLN A CA 1
ATOM 1361 C C . GLN A 1 172 ? -15.155 7.132 12.126 1.00 90.56 172 GLN A C 1
ATOM 1363 O O . GLN A 1 172 ? -14.358 8.064 12.085 1.00 90.56 172 GLN A O 1
ATOM 1368 N N . LYS A 1 173 ? -15.787 6.796 13.257 1.00 89.94 173 LYS A N 1
ATOM 1369 C CA . LYS A 1 173 ? -15.558 7.486 14.529 1.00 89.94 173 LYS A CA 1
ATOM 1370 C C . LYS A 1 173 ? -14.303 7.032 15.261 1.00 89.94 173 LYS A C 1
ATOM 1372 O O . LYS A 1 173 ? -13.846 7.773 16.121 1.00 89.94 173 LYS A O 1
ATOM 1377 N N . PHE A 1 174 ? -13.804 5.825 15.004 1.00 89.50 174 PHE A N 1
ATOM 1378 C CA . PHE A 1 174 ? -12.746 5.240 15.832 1.00 89.50 174 PHE A CA 1
ATOM 1379 C C . PHE A 1 174 ? -11.757 4.353 15.073 1.00 89.50 174 PHE A C 1
ATOM 1381 O O . PHE A 1 174 ? -10.748 3.971 15.655 1.00 89.50 174 PHE A O 1
ATOM 1388 N N . VAL A 1 175 ? -11.993 4.040 13.800 1.00 91.75 175 VAL A N 1
ATOM 1389 C CA . VAL A 1 175 ? -11.065 3.280 12.958 1.00 91.75 175 VAL A CA 1
ATOM 1390 C C . VAL A 1 175 ? -10.599 4.157 11.807 1.00 91.75 175 VAL A C 1
ATOM 1392 O O . VAL A 1 175 ? -11.398 4.722 11.064 1.00 91.75 175 VAL A O 1
ATOM 1395 N N . THR A 1 176 ? -9.286 4.223 11.628 1.00 92.75 176 THR A N 1
ATOM 1396 C CA . THR A 1 176 ? -8.654 4.810 10.444 1.00 92.75 176 THR A CA 1
ATOM 1397 C C . THR A 1 176 ? -7.766 3.763 9.792 1.00 92.75 176 THR A C 1
ATOM 1399 O O . THR A 1 176 ? -7.078 3.020 10.485 1.00 92.75 176 THR A O 1
ATOM 1402 N N . TRP A 1 177 ? -7.781 3.669 8.467 1.00 91.25 177 TRP A N 1
ATOM 1403 C CA . TRP A 1 177 ? -6.946 2.715 7.737 1.00 91.25 177 TRP A CA 1
ATOM 1404 C C . TRP A 1 177 ? -5.740 3.424 7.135 1.00 91.25 177 TRP A C 1
ATOM 1406 O O . TRP A 1 177 ? -5.858 4.527 6.609 1.00 91.25 177 TRP A O 1
ATOM 1416 N N . SER A 1 178 ? -4.579 2.781 7.214 1.00 91.06 178 SER A N 1
ATOM 1417 C CA . SER A 1 178 ? -3.322 3.282 6.657 1.00 91.06 178 SER A CA 1
ATOM 1418 C C . SER A 1 178 ? -2.608 2.148 5.913 1.00 91.06 178 SER A C 1
ATOM 1420 O O . SER A 1 178 ? -1.580 1.681 6.402 1.00 91.06 178 SER A O 1
ATOM 1422 N N . PRO A 1 179 ? -3.159 1.644 4.792 1.00 93.31 179 PRO A N 1
ATOM 1423 C CA . PRO A 1 179 ? -2.585 0.501 4.085 1.00 93.31 179 PRO A CA 1
ATOM 1424 C C . PRO A 1 179 ? -1.151 0.797 3.634 1.00 93.31 179 PRO A C 1
ATOM 1426 O O . PRO A 1 179 ? -0.848 1.904 3.183 1.00 93.31 179 PRO A O 1
ATOM 1429 N N . ARG A 1 180 ? -0.269 -0.198 3.739 1.00 93.00 180 ARG A N 1
ATOM 1430 C CA . ARG A 1 180 ? 1.057 -0.147 3.126 1.00 93.00 180 ARG A CA 1
ATOM 1431 C C . ARG A 1 180 ? 0.946 -0.690 1.709 1.00 93.00 180 ARG A C 1
ATOM 1433 O O . ARG A 1 180 ? 0.677 -1.876 1.521 1.00 93.00 180 ARG A O 1
ATOM 1440 N N . LEU A 1 181 ? 1.133 0.190 0.729 1.00 92.94 181 LEU A N 1
ATOM 1441 C CA . LEU A 1 181 ? 1.303 -0.215 -0.662 1.00 92.94 181 LEU A CA 1
ATOM 1442 C C . LEU A 1 181 ? 2.713 -0.760 -0.889 1.00 92.94 181 LEU A C 1
ATOM 1444 O O . LEU A 1 181 ? 3.648 -0.441 -0.154 1.00 92.94 181 LEU A O 1
ATOM 1448 N N . HIS A 1 182 ? 2.848 -1.553 -1.940 1.00 91.44 182 HIS A N 1
ATOM 1449 C CA . HIS A 1 182 ? 4.092 -2.159 -2.358 1.00 91.44 182 HIS A CA 1
ATOM 1450 C C . HIS A 1 182 ? 5.131 -1.088 -2.673 1.00 91.44 182 HIS A C 1
ATOM 1452 O O . HIS A 1 182 ? 4.826 -0.100 -3.346 1.00 91.44 182 HIS A O 1
ATOM 1458 N N . GLN A 1 183 ? 6.373 -1.301 -2.228 1.00 90.19 183 GLN A N 1
ATOM 1459 C CA . GLN A 1 183 ? 7.445 -0.296 -2.311 1.00 90.19 183 GLN A CA 1
ATOM 1460 C C . GLN A 1 183 ? 7.715 0.229 -3.732 1.00 90.19 183 GLN A C 1
ATOM 1462 O O . GLN A 1 183 ? 8.193 1.349 -3.904 1.00 90.19 183 GLN A O 1
ATOM 1467 N N . LEU A 1 184 ? 7.361 -0.552 -4.759 1.00 90.25 184 LEU A N 1
ATOM 1468 C CA . LEU A 1 184 ? 7.399 -0.143 -6.164 1.00 90.25 184 LEU A CA 1
ATOM 1469 C C . LEU A 1 184 ? 6.538 1.107 -6.428 1.00 90.25 184 LEU A C 1
ATOM 1471 O O . LEU A 1 184 ? 6.977 2.015 -7.129 1.00 90.25 184 LEU A O 1
ATOM 1475 N N . CYS A 1 185 ? 5.353 1.192 -5.815 1.00 92.88 185 CYS A N 1
ATOM 1476 C CA . CYS A 1 185 ? 4.418 2.311 -5.962 1.00 92.88 185 CYS A CA 1
ATOM 1477 C C . CYS A 1 185 ? 4.810 3.564 -5.160 1.00 92.88 185 CYS A C 1
ATOM 1479 O O . CYS A 1 185 ? 4.124 4.579 -5.245 1.00 92.88 185 CYS A O 1
ATOM 1481 N N . SER A 1 186 ? 5.894 3.509 -4.387 1.00 91.38 186 SER A N 1
ATOM 1482 C CA . SER A 1 186 ? 6.494 4.658 -3.694 1.00 91.38 186 SER A CA 1
ATOM 1483 C C . SER A 1 186 ? 7.923 4.944 -4.163 1.00 91.38 186 SER A C 1
ATOM 1485 O O . SER A 1 186 ? 8.639 5.700 -3.513 1.00 91.38 186 SER A O 1
ATOM 1487 N N . SER A 1 187 ? 8.358 4.300 -5.246 1.00 89.94 187 SER A N 1
ATOM 1488 C CA . SER A 1 187 ? 9.728 4.382 -5.748 1.00 89.94 187 SER A CA 1
ATOM 1489 C C . SER A 1 187 ? 9.894 5.404 -6.867 1.00 89.94 187 SER A C 1
ATOM 1491 O O . SER A 1 187 ? 8.926 5.796 -7.522 1.00 89.94 187 SER A O 1
ATOM 1493 N N . ASP A 1 188 ? 11.145 5.761 -7.157 1.00 88.00 188 ASP A N 1
ATOM 1494 C CA . ASP A 1 188 ? 11.477 6.644 -8.277 1.00 88.00 188 ASP A CA 1
ATOM 1495 C C . ASP A 1 188 ? 11.044 6.060 -9.634 1.00 88.00 188 ASP A C 1
ATOM 1497 O O . ASP A 1 188 ? 10.743 6.816 -10.557 1.00 88.00 188 ASP A O 1
ATOM 1501 N N . PHE A 1 189 ? 10.913 4.731 -9.745 1.00 87.19 189 PHE A N 1
ATOM 1502 C CA . PHE A 1 189 ? 10.584 4.018 -10.985 1.00 87.19 189 PHE A CA 1
ATOM 1503 C C . PHE A 1 189 ? 9.176 4.297 -11.537 1.00 87.19 189 PHE A C 1
ATOM 1505 O O . PHE A 1 189 ? 8.893 3.965 -12.686 1.00 87.19 189 PHE A O 1
ATOM 1512 N N . ILE A 1 190 ? 8.284 4.912 -10.756 1.00 90.69 190 ILE A N 1
ATOM 1513 C CA . ILE A 1 190 ? 6.944 5.320 -11.215 1.00 90.69 190 ILE A CA 1
ATOM 1514 C C . ILE A 1 190 ? 6.823 6.831 -11.473 1.00 90.69 190 ILE A C 1
ATOM 1516 O O . ILE A 1 190 ? 5.742 7.314 -11.819 1.00 90.69 190 ILE A O 1
ATOM 1520 N N . THR A 1 191 ? 7.905 7.588 -11.282 1.00 89.31 191 THR A N 1
ATOM 1521 C CA . THR A 1 191 ? 7.909 9.050 -11.420 1.00 89.31 191 THR A CA 1
ATOM 1522 C C . THR A 1 191 ? 8.081 9.485 -12.875 1.00 89.31 191 THR A C 1
ATOM 1524 O O . THR A 1 191 ? 8.763 8.827 -13.660 1.00 89.31 191 THR A O 1
ATOM 1527 N N . GLU A 1 192 ? 7.526 10.646 -13.236 1.00 86.31 192 GLU A N 1
ATOM 1528 C CA . GLU A 1 192 ? 7.727 11.223 -14.577 1.00 86.31 192 GLU A CA 1
ATOM 1529 C C . GLU A 1 192 ? 9.198 11.543 -14.858 1.00 86.31 192 GLU A C 1
ATOM 1531 O O . GLU A 1 192 ? 9.629 11.479 -16.005 1.00 86.31 192 GLU A O 1
ATOM 1536 N N . ASN A 1 193 ? 9.999 11.833 -13.828 1.00 84.00 193 ASN A N 1
ATOM 1537 C CA . ASN A 1 193 ? 11.435 12.029 -13.996 1.00 84.00 193 ASN A CA 1
ATOM 1538 C C . ASN A 1 193 ? 12.105 10.750 -14.526 1.00 84.00 193 ASN A C 1
ATOM 1540 O O . ASN A 1 193 ? 12.786 10.789 -15.542 1.00 84.00 193 ASN A O 1
ATOM 1544 N N . TRP A 1 194 ? 11.835 9.599 -13.906 1.00 82.88 194 TRP A N 1
ATOM 1545 C CA . TRP A 1 194 ? 12.332 8.310 -14.396 1.00 82.88 194 TRP A CA 1
ATOM 1546 C C . TRP A 1 194 ? 11.789 7.965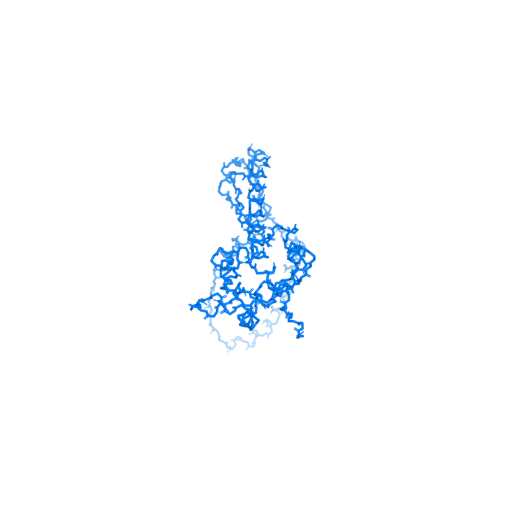 -15.789 1.00 82.88 194 TRP A C 1
ATOM 1548 O O . TRP A 1 194 ? 12.540 7.602 -16.693 1.00 82.88 194 TRP A O 1
ATOM 1558 N N . ILE A 1 195 ? 10.477 8.115 -15.987 1.00 84.38 195 ILE A N 1
ATOM 1559 C CA . ILE A 1 195 ? 9.807 7.760 -17.245 1.00 84.38 195 ILE A CA 1
ATOM 1560 C C . ILE A 1 195 ? 10.306 8.629 -18.409 1.00 84.38 195 ILE A C 1
ATOM 1562 O O . ILE A 1 195 ? 10.518 8.119 -19.512 1.00 84.38 195 ILE A O 1
ATOM 1566 N N . SER A 1 196 ? 10.506 9.929 -18.181 1.00 78.19 196 SER A N 1
ATOM 1567 C CA . SER A 1 196 ? 10.980 10.860 -19.210 1.00 78.19 196 SER A CA 1
ATOM 1568 C C . SER A 1 196 ? 12.415 10.565 -19.632 1.00 78.19 196 SER A C 1
ATOM 1570 O O . SER A 1 196 ? 12.684 10.585 -20.827 1.00 78.19 196 SER A O 1
ATOM 1572 N N . LEU A 1 197 ? 13.299 10.172 -18.712 1.00 75.81 197 LEU A N 1
ATOM 1573 C CA . LEU A 1 197 ? 14.673 9.769 -19.036 1.00 75.81 197 LEU A CA 1
ATOM 1574 C C . LEU A 1 197 ? 14.725 8.552 -19.957 1.00 75.81 197 LEU A C 1
ATOM 1576 O O . LEU A 1 197 ? 15.507 8.522 -20.900 1.00 75.81 197 LEU A O 1
ATOM 1580 N N . LEU A 1 198 ? 13.833 7.585 -19.744 1.00 74.50 198 LEU A N 1
ATOM 1581 C CA . LEU A 1 198 ? 13.689 6.435 -20.638 1.00 74.50 198 LEU A CA 1
ATOM 1582 C C . LEU A 1 198 ? 13.047 6.800 -21.988 1.00 74.50 198 LEU A C 1
ATOM 1584 O O . LEU A 1 198 ? 13.106 6.008 -22.923 1.00 74.50 198 LEU A O 1
ATOM 1588 N N . SER A 1 199 ? 12.424 7.976 -22.089 1.00 62.72 199 SER A N 1
ATOM 1589 C CA . SER A 1 199 ? 11.771 8.483 -23.303 1.00 62.72 199 SER A CA 1
ATOM 1590 C C . SER A 1 199 ? 12.675 9.410 -24.130 1.00 62.72 199 SER A C 1
ATOM 1592 O O . SER A 1 199 ? 12.345 9.710 -25.276 1.00 62.72 199 SER A O 1
ATOM 1594 N N . LEU A 1 200 ? 13.808 9.867 -23.580 1.00 55.09 200 LEU A N 1
ATOM 1595 C CA . LEU A 1 200 ? 14.776 10.747 -24.244 1.00 55.09 200 LEU A CA 1
ATOM 1596 C C . LEU A 1 200 ? 15.705 9.973 -25.190 1.00 55.09 200 LEU A C 1
ATOM 1598 O O . LEU A 1 200 ? 16.917 10.124 -25.133 1.00 55.09 200 LEU A O 1
ATOM 1602 N N . THR A 1 201 ? 15.161 9.200 -26.129 1.00 51.06 201 THR A N 1
ATOM 1603 C CA . THR A 1 201 ? 15.965 8.808 -27.291 1.00 51.06 201 THR A CA 1
ATOM 1604 C C . THR A 1 201 ? 16.282 10.067 -28.099 1.00 51.06 201 THR A C 1
ATOM 1606 O O . THR A 1 201 ? 15.414 10.609 -28.791 1.00 51.06 201 THR A O 1
ATOM 1609 N N . GLN A 1 202 ? 17.523 10.549 -28.021 1.00 46.72 202 GLN A N 1
ATOM 1610 C CA . GLN A 1 202 ? 18.053 11.510 -28.981 1.00 46.72 202 GLN A CA 1
ATOM 1611 C C . GLN A 1 202 ? 17.945 10.917 -30.397 1.00 46.72 202 GLN A C 1
ATOM 1613 O O . GLN A 1 202 ? 18.639 9.967 -30.735 1.00 46.72 202 GLN A O 1
ATOM 1618 N N . LEU A 1 203 ? 17.073 11.496 -31.227 1.00 43.97 203 LEU A N 1
ATOM 1619 C CA . LEU A 1 203 ? 17.362 11.828 -32.630 1.00 43.97 203 LEU A CA 1
ATOM 1620 C C . LEU A 1 203 ? 18.176 10.797 -33.456 1.00 43.97 203 LEU A C 1
ATOM 1622 O O . LEU A 1 203 ? 19.114 11.162 -34.155 1.00 43.97 203 LEU A O 1
ATOM 1626 N N . THR A 1 204 ? 17.775 9.525 -33.514 1.00 44.66 204 THR A N 1
ATOM 1627 C CA . THR A 1 204 ? 18.276 8.580 -34.543 1.00 44.66 204 THR A CA 1
ATOM 1628 C C . THR A 1 204 ? 17.468 8.629 -35.847 1.00 44.66 204 THR A C 1
ATOM 1630 O O . THR A 1 204 ? 17.564 7.742 -36.692 1.00 44.66 204 THR A O 1
ATOM 1633 N N . VAL A 1 205 ? 16.704 9.705 -36.068 1.00 44.66 205 VAL A N 1
ATOM 1634 C CA . VAL A 1 205 ? 15.897 9.914 -37.286 1.00 44.66 205 VAL A CA 1
ATOM 1635 C C . VAL A 1 205 ? 16.742 10.361 -38.497 1.00 44.66 205 VAL A C 1
ATOM 1637 O O . VAL A 1 205 ? 16.243 10.352 -39.616 1.00 44.66 205 VAL A O 1
ATOM 1640 N N . LEU A 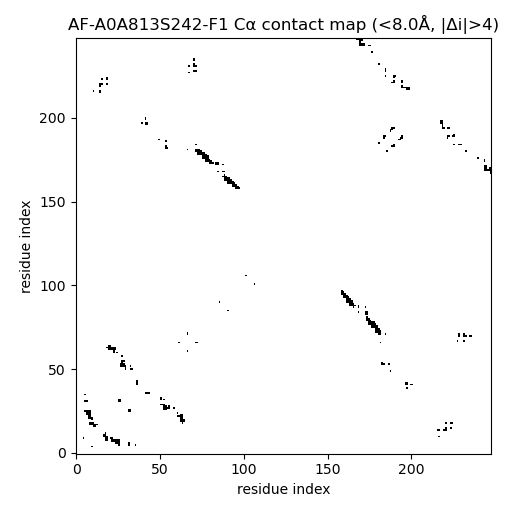1 206 ? 18.033 10.688 -38.341 1.00 41.97 206 LEU A N 1
ATOM 1641 C CA . LEU A 1 206 ? 18.849 11.190 -39.464 1.00 41.97 206 LEU A CA 1
ATOM 1642 C C . LEU A 1 206 ? 19.683 10.148 -40.229 1.00 41.97 206 LEU A C 1
ATOM 1644 O O . LEU A 1 206 ? 20.167 10.472 -41.308 1.00 41.97 206 LEU A O 1
ATOM 1648 N N . TYR A 1 207 ? 19.834 8.907 -39.753 1.00 40.19 207 TYR A N 1
ATOM 1649 C CA . TYR A 1 207 ? 20.747 7.938 -40.391 1.00 40.19 207 TYR A CA 1
ATOM 1650 C C . TYR A 1 207 ? 20.211 6.508 -40.377 1.00 40.19 207 TYR A C 1
ATOM 1652 O O . TYR A 1 207 ? 20.865 5.606 -39.866 1.00 40.19 207 TYR A O 1
ATOM 1660 N N . GLY A 1 208 ? 19.003 6.334 -40.924 1.00 51.72 208 GLY A N 1
ATOM 1661 C CA . GLY A 1 208 ? 18.282 5.069 -41.091 1.00 51.72 208 GLY A CA 1
ATOM 1662 C C . GLY A 1 208 ? 19.050 3.792 -40.739 1.00 51.72 208 GLY A C 1
ATOM 1663 O O . GLY A 1 208 ? 19.748 3.255 -41.592 1.00 51.72 208 GLY A O 1
ATOM 1664 N N . LEU A 1 209 ? 18.865 3.289 -39.510 1.00 47.78 209 LEU A N 1
ATOM 1665 C CA . LEU A 1 209 ? 18.977 1.869 -39.153 1.00 47.78 209 LEU A CA 1
ATOM 1666 C C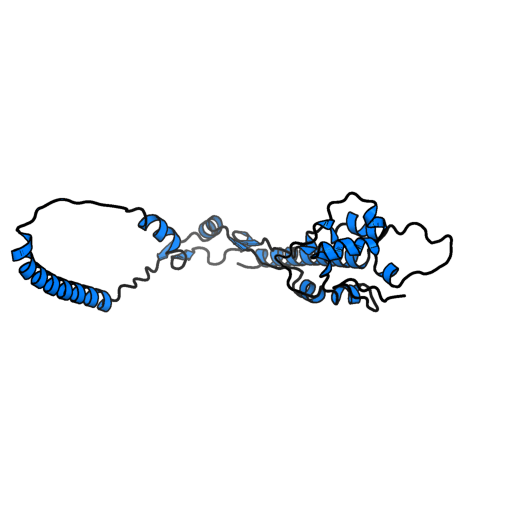 . LEU A 1 209 ? 18.475 1.582 -37.718 1.00 47.78 209 LEU A C 1
ATOM 1668 O O . LEU A 1 209 ? 19.029 2.060 -36.737 1.00 47.78 209 LEU A O 1
ATOM 1672 N N . ARG A 1 210 ? 17.468 0.693 -37.670 1.00 41.78 210 ARG A N 1
ATOM 1673 C CA . ARG A 1 210 ? 17.010 -0.206 -36.586 1.00 41.78 210 ARG A CA 1
ATOM 1674 C C . ARG A 1 210 ? 16.416 0.378 -35.293 1.00 41.78 210 ARG A C 1
ATOM 1676 O O . ARG A 1 210 ? 17.083 0.512 -34.276 1.00 41.78 210 ARG A O 1
ATOM 1683 N N . ILE A 1 211 ? 15.087 0.489 -35.317 1.00 43.81 211 ILE A N 1
ATOM 1684 C CA . ILE A 1 211 ? 14.216 0.364 -34.142 1.00 43.81 211 ILE A CA 1
ATOM 1685 C C . ILE A 1 211 ? 14.431 -1.052 -33.586 1.00 43.81 211 ILE A C 1
ATOM 1687 O O . ILE A 1 211 ? 14.206 -2.034 -34.300 1.00 43.81 211 ILE A O 1
ATOM 1691 N N . THR A 1 212 ? 14.937 -1.187 -32.365 1.00 47.44 212 THR A N 1
ATOM 1692 C CA . THR A 1 212 ? 14.966 -2.501 -31.699 1.00 47.44 212 THR A CA 1
ATOM 1693 C C . THR A 1 212 ? 13.605 -2.741 -31.049 1.00 47.44 212 THR A C 1
ATOM 1695 O O . THR A 1 212 ? 12.922 -1.786 -30.696 1.00 47.44 212 THR A O 1
ATOM 1698 N N . GLU A 1 213 ? 13.188 -3.994 -30.857 1.00 48.09 213 GLU A N 1
ATOM 1699 C CA . GLU A 1 213 ? 11.948 -4.347 -30.124 1.00 48.09 213 GLU A CA 1
ATOM 1700 C C . GLU A 1 213 ? 11.875 -3.689 -28.730 1.00 48.09 213 GLU A C 1
ATOM 1702 O O . GLU A 1 213 ? 10.805 -3.498 -28.155 1.00 48.09 213 GLU A O 1
ATOM 1707 N N . TRP A 1 214 ? 13.031 -3.272 -28.221 1.00 48.81 214 TRP A N 1
ATOM 1708 C CA . TRP A 1 214 ? 13.208 -2.525 -26.994 1.00 48.81 214 TRP A CA 1
ATOM 1709 C C . TRP A 1 214 ? 12.779 -1.052 -27.051 1.00 48.81 214 TRP A C 1
ATOM 1711 O O . TRP A 1 214 ? 12.522 -0.490 -25.994 1.00 48.81 214 TRP A O 1
ATOM 1721 N N . ASP A 1 215 ? 12.629 -0.420 -28.221 1.00 50.12 215 ASP A N 1
ATOM 1722 C CA . ASP A 1 215 ? 12.122 0.963 -28.333 1.00 50.12 215 ASP A CA 1
ATOM 1723 C C . ASP A 1 215 ? 10.636 1.079 -27.959 1.00 50.12 215 ASP A C 1
ATOM 1725 O O . ASP A 1 215 ? 10.221 2.091 -27.403 1.00 50.12 215 ASP A O 1
ATOM 1729 N N . GLY A 1 216 ? 9.842 0.020 -28.161 1.00 50.03 216 GLY A N 1
ATOM 1730 C CA . GLY A 1 216 ? 8.471 -0.062 -27.637 1.00 50.03 216 GLY A CA 1
ATOM 1731 C C . GLY A 1 216 ? 8.413 -0.341 -26.129 1.00 50.03 216 GLY A C 1
ATOM 1732 O O . GLY A 1 216 ? 7.382 -0.132 -25.486 1.00 50.03 216 GLY A O 1
ATOM 1733 N N . PHE A 1 217 ? 9.527 -0.800 -25.549 1.00 52.59 217 PHE A N 1
ATOM 1734 C CA . PHE A 1 217 ? 9.644 -1.126 -24.132 1.00 52.59 217 PHE A CA 1
ATOM 1735 C C . PHE A 1 217 ? 9.901 0.115 -23.263 1.00 52.59 217 PHE A C 1
ATOM 1737 O O . PHE A 1 217 ? 9.500 0.147 -22.095 1.00 52.59 217 PHE A O 1
ATOM 1744 N N . LYS A 1 218 ? 10.517 1.156 -23.838 1.00 66.81 218 LYS A N 1
ATOM 1745 C CA . LYS A 1 218 ? 11.041 2.317 -23.105 1.00 66.81 218 LYS A CA 1
ATOM 1746 C C . LYS A 1 218 ? 9.929 3.254 -22.649 1.00 66.81 218 LYS A C 1
ATOM 1748 O O . LYS A 1 218 ? 9.027 3.584 -23.417 1.00 66.81 218 LYS A O 1
ATOM 1753 N N . GLY A 1 219 ? 9.967 3.642 -21.374 1.00 67.00 219 GLY A N 1
ATOM 1754 C CA . GLY A 1 219 ? 9.005 4.544 -20.724 1.00 67.00 219 GLY A CA 1
ATOM 1755 C C . GLY A 1 219 ? 7.592 3.969 -20.543 1.00 67.00 219 GLY A C 1
ATOM 1756 O O . GLY A 1 219 ? 7.021 4.076 -19.463 1.00 67.00 219 GLY A O 1
ATOM 1757 N N . THR A 1 220 ? 7.037 3.303 -21.557 1.00 76.12 220 THR A N 1
ATOM 1758 C CA . THR A 1 220 ? 5.642 2.843 -21.614 1.00 76.12 220 THR A CA 1
ATOM 1759 C C . THR A 1 220 ? 5.304 1.827 -20.524 1.00 76.12 220 THR A C 1
ATOM 1761 O O . THR A 1 220 ? 4.269 1.963 -19.879 1.00 76.12 220 THR A O 1
ATOM 1764 N N . HIS A 1 221 ? 6.183 0.858 -20.241 1.00 82.38 221 HIS A N 1
ATOM 1765 C CA . HIS A 1 221 ? 5.968 -0.113 -19.156 1.00 82.38 221 HIS A CA 1
ATOM 1766 C C . HIS A 1 221 ? 5.941 0.572 -17.785 1.00 82.38 221 HIS A C 1
ATOM 1768 O O . HIS A 1 221 ? 5.051 0.310 -16.980 1.00 82.38 221 HIS A O 1
ATOM 1774 N N . PHE A 1 222 ? 6.860 1.510 -17.541 1.00 86.69 222 PHE A N 1
ATOM 1775 C CA . PHE A 1 222 ? 6.895 2.284 -16.298 1.00 86.69 222 PHE A CA 1
ATOM 1776 C C . PHE A 1 222 ? 5.728 3.276 -16.195 1.00 86.69 222 PHE A C 1
ATOM 1778 O O . PHE A 1 222 ? 5.214 3.507 -15.103 1.00 86.69 222 PHE A O 1
ATOM 1785 N N . ARG A 1 223 ? 5.230 3.795 -17.323 1.00 88.62 223 ARG A N 1
ATOM 1786 C CA . ARG A 1 223 ? 4.010 4.611 -17.380 1.00 88.62 223 ARG A CA 1
ATOM 1787 C C . ARG A 1 223 ? 2.758 3.793 -17.073 1.00 88.62 223 ARG A C 1
ATOM 1789 O O . ARG A 1 223 ? 1.917 4.250 -16.300 1.00 88.62 223 ARG A O 1
ATOM 1796 N N . PHE A 1 224 ? 2.643 2.579 -17.612 1.00 90.19 224 PHE A N 1
ATOM 1797 C CA . PHE A 1 224 ? 1.577 1.653 -17.225 1.00 90.19 224 PHE A CA 1
ATOM 1798 C C . PHE A 1 224 ? 1.670 1.310 -15.744 1.00 90.19 224 PHE A C 1
ATOM 1800 O O . PHE A 1 224 ? 0.675 1.420 -15.038 1.00 90.19 224 PHE A O 1
ATOM 1807 N N . LEU A 1 225 ? 2.862 0.983 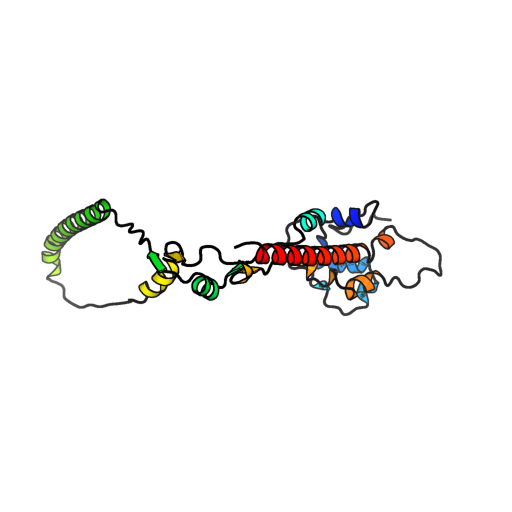-15.250 1.00 91.62 225 LEU A N 1
ATOM 1808 C CA . LEU A 1 225 ? 3.084 0.684 -13.842 1.00 91.62 225 LEU A CA 1
ATOM 1809 C C . LEU A 1 225 ? 2.690 1.856 -12.928 1.00 91.62 225 LEU A C 1
ATOM 1811 O O . LEU A 1 225 ? 1.973 1.651 -11.952 1.00 91.62 225 LEU A O 1
ATOM 1815 N N . SER A 1 226 ? 3.079 3.085 -13.279 1.00 93.75 226 SER A N 1
ATOM 1816 C CA . SER A 1 226 ? 2.673 4.305 -12.572 1.00 93.75 226 SER A CA 1
ATOM 1817 C C . SER A 1 226 ? 1.151 4.469 -12.559 1.00 93.75 226 SER A C 1
ATOM 1819 O O . SER A 1 226 ? 0.549 4.665 -11.503 1.00 93.75 226 SER A O 1
ATOM 1821 N N . THR A 1 227 ? 0.506 4.275 -13.713 1.00 94.81 227 THR A N 1
ATOM 1822 C CA . THR A 1 227 ? -0.958 4.338 -13.847 1.00 94.81 227 THR A CA 1
ATOM 1823 C C . THR A 1 227 ? -1.655 3.281 -12.989 1.00 94.81 227 THR A C 1
ATOM 1825 O O . THR A 1 227 ? -2.634 3.585 -12.309 1.00 94.81 227 THR A O 1
ATOM 1828 N N . LEU A 1 228 ? -1.147 2.045 -12.977 1.00 95.44 228 LEU A N 1
ATOM 1829 C CA . LEU A 1 228 ? -1.689 0.952 -12.171 1.00 95.44 228 LEU A CA 1
ATOM 1830 C C . LEU A 1 228 ? -1.537 1.235 -10.672 1.00 95.44 228 LEU A C 1
ATOM 1832 O O . LEU A 1 228 ? -2.506 1.074 -9.937 1.00 95.44 228 LEU A O 1
ATOM 1836 N N . CYS A 1 229 ? -0.379 1.729 -10.225 1.00 96.25 229 CYS A N 1
ATOM 1837 C CA . CYS A 1 229 ? -0.164 2.149 -8.838 1.00 96.25 229 CYS A CA 1
ATOM 1838 C C . CYS A 1 229 ? -1.123 3.277 -8.418 1.00 96.25 229 CYS A C 1
ATOM 1840 O O . CYS A 1 229 ? -1.713 3.222 -7.338 1.00 96.25 229 CYS A O 1
ATOM 1842 N N . GLN A 1 230 ? -1.324 4.287 -9.272 1.00 96.62 230 GLN A N 1
ATOM 1843 C CA . GLN A 1 230 ? -2.264 5.384 -9.010 1.00 96.62 230 GLN A CA 1
ATOM 1844 C C . GLN A 1 230 ? -3.710 4.888 -8.927 1.00 96.62 230 GLN A C 1
ATOM 1846 O O . GLN A 1 230 ? -4.442 5.244 -7.999 1.00 96.62 230 GLN A O 1
ATOM 1851 N N . LEU A 1 231 ? -4.120 4.045 -9.878 1.00 96.88 231 LEU A N 1
ATOM 1852 C CA . LEU A 1 231 ? -5.456 3.463 -9.908 1.00 96.88 231 LEU A CA 1
ATOM 1853 C C . LEU A 1 231 ? -5.700 2.579 -8.684 1.00 96.88 231 LEU A C 1
ATOM 1855 O O . LEU A 1 231 ? -6.768 2.658 -8.077 1.00 96.88 231 LEU A O 1
ATOM 1859 N N . ALA A 1 232 ? -4.712 1.780 -8.298 1.00 97.00 232 ALA A N 1
ATOM 1860 C CA . ALA A 1 232 ? -4.778 0.922 -7.131 1.00 97.00 232 ALA A CA 1
ATOM 1861 C C . ALA A 1 232 ? -4.922 1.736 -5.839 1.00 97.00 232 ALA A C 1
ATOM 1863 O O . ALA A 1 232 ? -5.866 1.512 -5.085 1.00 97.00 232 ALA A O 1
ATOM 1864 N N . ASN A 1 233 ? -4.081 2.756 -5.638 1.00 97.00 233 ASN A N 1
ATOM 1865 C CA . ASN A 1 233 ? -4.170 3.649 -4.481 1.00 97.00 233 ASN A CA 1
ATOM 1866 C C . ASN A 1 233 ? -5.545 4.334 -4.387 1.00 97.00 233 ASN A C 1
ATOM 1868 O O . ASN A 1 233 ? -6.164 4.375 -3.321 1.00 97.00 233 ASN A O 1
ATOM 1872 N N . LYS A 1 234 ? -6.065 4.821 -5.520 1.00 97.12 234 LYS A N 1
ATOM 1873 C CA . LYS A 1 234 ? -7.401 5.420 -5.584 1.00 97.12 234 LYS A CA 1
ATOM 1874 C C . LYS A 1 234 ? -8.492 4.409 -5.239 1.00 97.12 234 LYS A C 1
ATOM 1876 O O . LYS A 1 234 ? -9.345 4.697 -4.410 1.00 97.12 234 LYS A O 1
ATOM 1881 N N . THR A 1 235 ? -8.433 3.215 -5.823 1.00 97.00 235 THR A N 1
ATOM 1882 C CA . THR A 1 235 ? -9.410 2.142 -5.587 1.00 97.00 235 THR A CA 1
ATOM 1883 C C . THR A 1 235 ? -9.428 1.721 -4.118 1.00 97.00 235 THR A C 1
ATOM 1885 O O . THR A 1 235 ? -10.498 1.602 -3.526 1.00 97.00 235 THR A O 1
ATOM 1888 N N . VAL A 1 236 ? -8.252 1.555 -3.508 1.00 96.38 236 VAL A N 1
ATOM 1889 C CA . VAL A 1 236 ? -8.092 1.232 -2.084 1.00 96.38 236 VAL A CA 1
ATOM 1890 C C . VAL A 1 236 ? -8.651 2.348 -1.204 1.00 96.38 236 VAL A C 1
ATOM 1892 O O . VAL A 1 236 ? -9.430 2.077 -0.292 1.00 96.38 236 VAL A O 1
ATOM 1895 N N . THR A 1 237 ? -8.309 3.604 -1.495 1.00 95.69 237 THR A N 1
ATOM 1896 C CA . THR A 1 237 ? -8.797 4.766 -0.737 1.00 95.69 237 THR A CA 1
ATOM 1897 C C . THR A 1 237 ? -10.319 4.889 -0.821 1.00 95.69 237 THR A C 1
ATOM 1899 O O . THR A 1 237 ? -10.983 5.047 0.205 1.00 95.69 237 THR A O 1
ATOM 1902 N N . ASP A 1 238 ? -10.889 4.733 -2.016 1.00 96.25 238 ASP A N 1
ATOM 1903 C CA . ASP A 1 238 ? -12.335 4.775 -2.240 1.00 96.25 238 ASP A CA 1
ATOM 1904 C C . ASP A 1 238 ? -13.046 3.618 -1.514 1.00 96.25 238 ASP A C 1
ATOM 1906 O O . ASP A 1 238 ? -14.107 3.810 -0.911 1.00 96.25 238 ASP A O 1
ATOM 1910 N N . ALA A 1 239 ? -12.462 2.414 -1.532 1.00 94.62 239 ALA A N 1
ATOM 1911 C CA . ALA A 1 239 ? -12.992 1.247 -0.831 1.00 94.62 239 ALA A CA 1
ATOM 1912 C C . ALA A 1 239 ? -12.979 1.440 0.692 1.00 94.62 239 ALA A C 1
ATOM 1914 O O . ALA A 1 239 ? -14.001 1.208 1.342 1.00 94.62 239 ALA A O 1
ATOM 1915 N N . ILE A 1 240 ? -11.869 1.936 1.254 1.00 94.56 240 ILE A N 1
ATOM 1916 C CA . ILE A 1 240 ? -11.757 2.294 2.675 1.00 94.56 240 ILE A CA 1
ATOM 1917 C C . ILE A 1 240 ? -12.826 3.321 3.038 1.00 94.56 240 ILE A C 1
ATOM 1919 O O . ILE A 1 240 ? -13.549 3.136 4.015 1.00 94.56 240 ILE A O 1
ATOM 1923 N N . GLN A 1 241 ? -12.953 4.394 2.253 1.00 93.88 241 GLN A N 1
ATOM 1924 C CA . GLN A 1 241 ? -13.899 5.466 2.543 1.00 93.88 241 GLN A CA 1
ATOM 1925 C C . GLN A 1 241 ? -15.343 4.952 2.560 1.00 93.88 241 GLN A C 1
ATOM 1927 O O . GLN A 1 241 ? -16.128 5.350 3.421 1.00 93.88 241 GLN A O 1
ATOM 1932 N N . ARG A 1 242 ? -15.701 4.045 1.644 1.00 92.12 242 ARG A N 1
ATOM 1933 C CA . ARG A 1 242 ? -17.019 3.396 1.637 1.00 92.12 242 ARG A CA 1
ATOM 1934 C C . ARG A 1 242 ? -17.201 2.497 2.855 1.00 92.12 242 ARG A C 1
ATOM 1936 O O . ARG A 1 242 ? -18.182 2.664 3.572 1.00 92.12 242 ARG A O 1
ATOM 1943 N N . PHE A 1 243 ? -16.260 1.596 3.119 1.00 91.69 243 PHE A N 1
ATOM 1944 C CA . PHE A 1 243 ? -16.335 0.663 4.245 1.00 91.69 243 PHE A CA 1
ATOM 1945 C C . PHE A 1 243 ? -16.512 1.395 5.580 1.00 91.69 243 PHE A C 1
ATOM 1947 O O . PHE A 1 243 ? -17.429 1.125 6.347 1.00 91.69 243 PHE A O 1
ATOM 1954 N N . VAL A 1 244 ? -15.678 2.401 5.822 1.00 90.81 244 VAL A N 1
ATOM 1955 C CA . VAL A 1 244 ? -15.657 3.171 7.067 1.00 90.81 244 VAL A CA 1
ATOM 1956 C C . VAL A 1 244 ? -16.930 4.016 7.252 1.00 90.81 244 VAL A C 1
ATOM 1958 O O . VAL A 1 244 ? -17.350 4.258 8.385 1.00 90.81 244 VAL A O 1
ATOM 1961 N N . LYS A 1 245 ? -17.569 4.433 6.150 1.00 88.19 245 LYS A N 1
ATOM 1962 C CA . LYS A 1 245 ? -18.816 5.212 6.155 1.00 88.19 245 LYS A CA 1
ATOM 1963 C C . LYS A 1 245 ? -20.068 4.359 6.370 1.00 88.19 245 LYS A C 1
ATOM 1965 O O . LYS A 1 245 ? -21.009 4.840 6.998 1.00 88.19 245 LYS A O 1
ATOM 1970 N N . TYR A 1 246 ? -20.113 3.149 5.813 1.00 88.00 246 TYR A N 1
ATOM 1971 C CA . TYR A 1 246 ? -21.330 2.328 5.771 1.00 88.00 246 TYR A CA 1
ATOM 1972 C C . TYR A 1 246 ? -21.365 1.194 6.802 1.00 88.00 246 TYR A C 1
ATOM 1974 O O . TYR A 1 246 ? -22.407 0.557 6.946 1.00 88.00 246 TYR A O 1
ATOM 1982 N N . ASN A 1 247 ? -20.280 0.974 7.548 1.00 84.06 247 ASN A N 1
ATOM 1983 C CA . ASN A 1 247 ? -20.208 -0.053 8.584 1.00 84.06 247 ASN A CA 1
ATOM 1984 C C . ASN A 1 247 ? -20.194 0.565 9.997 1.00 84.06 247 ASN A C 1
ATOM 1986 O O . ASN A 1 247 ? -19.577 1.611 10.235 1.00 84.06 247 ASN A O 1
ATOM 1990 N N . CYS A 1 248 ? -20.889 -0.105 10.920 1.00 75.81 248 CYS A N 1
ATOM 1991 C CA . CYS A 1 248 ? -21.071 0.253 12.329 1.00 75.81 248 CYS A CA 1
ATOM 1992 C C . CYS A 1 248 ? -20.670 -0.898 13.252 1.00 75.81 248 CYS A C 1
ATOM 1994 O O . CYS A 1 248 ? -20.614 -2.045 12.755 1.00 75.81 248 CYS A O 1
#

Radius of gyration: 33.81 Å; Cα contacts (8 Å, |Δi|>4): 228; chains: 1; bounding box: 54×46×107 Å

pLDDT: mean 75.04, std 17.22, range [33.19, 97.12]